Protein AF-A0A1E7EKT2-F1 (afdb_monomer)

Radius of gyration: 24.58 Å; Cα contacts (8 Å, |Δi|>4): 194; chains: 1; bounding box: 56×82×53 Å

Structure (mmCIF, N/CA/C/O backbone):
data_AF-A0A1E7EKT2-F1
#
_entry.id   AF-A0A1E7EKT2-F1
#
loop_
_atom_site.group_PDB
_atom_site.id
_atom_site.type_symbol
_atom_site.label_atom_id
_atom_site.label_alt_id
_atom_site.label_comp_id
_atom_site.label_asym_id
_atom_site.label_entity_id
_atom_site.label_seq_id
_atom_site.pdbx_PDB_ins_code
_atom_site.Cartn_x
_atom_site.Cartn_y
_atom_site.Cartn_z
_atom_site.occupancy
_atom_site.B_iso_or_equiv
_atom_site.auth_seq_id
_atom_site.auth_comp_id
_atom_site.auth_asym_id
_atom_site.auth_atom_id
_atom_site.pdbx_PDB_model_num
ATOM 1 N N . MET A 1 1 ? 29.274 63.576 26.065 1.00 41.62 1 MET A N 1
ATOM 2 C CA . MET A 1 1 ? 29.442 62.701 24.891 1.00 41.62 1 MET A CA 1
ATOM 3 C C . MET A 1 1 ? 28.737 61.417 25.252 1.00 41.62 1 MET A C 1
ATOM 5 O O . MET A 1 1 ? 29.167 60.754 26.184 1.00 41.62 1 MET A O 1
ATOM 9 N N . ASN A 1 2 ? 27.563 61.224 24.656 1.00 45.41 2 ASN A N 1
ATOM 10 C CA . ASN A 1 2 ? 26.690 60.084 24.884 1.00 45.41 2 ASN A CA 1
ATOM 11 C C . ASN A 1 2 ? 26.972 59.093 23.762 1.00 45.41 2 ASN A C 1
ATOM 13 O O . ASN A 1 2 ? 26.650 59.420 22.626 1.00 45.41 2 ASN A O 1
ATOM 17 N N . ASP A 1 3 ? 27.505 57.923 24.088 1.00 42.66 3 ASP A N 1
ATOM 18 C CA . ASP A 1 3 ? 27.418 56.760 23.211 1.00 42.66 3 ASP A CA 1
ATOM 19 C C . ASP A 1 3 ? 26.556 55.733 23.942 1.00 42.66 3 ASP A C 1
ATOM 21 O O . ASP A 1 3 ? 26.978 55.091 24.904 1.00 42.66 3 ASP A O 1
ATOM 25 N N . VAL A 1 4 ? 25.282 55.686 23.549 1.00 48.31 4 VAL A N 1
ATOM 26 C CA . VAL A 1 4 ? 24.345 54.643 23.959 1.00 48.31 4 VAL A CA 1
ATOM 27 C C . VAL A 1 4 ? 24.529 53.499 22.976 1.00 48.31 4 VAL A C 1
ATOM 29 O O . VAL A 1 4 ? 24.237 53.635 21.792 1.00 48.31 4 VAL A O 1
ATOM 32 N N . ASN A 1 5 ? 25.050 52.399 23.505 1.00 50.34 5 ASN A N 1
ATOM 33 C CA . ASN A 1 5 ? 25.193 51.108 22.851 1.00 50.34 5 ASN A CA 1
ATOM 34 C C . ASN A 1 5 ? 23.791 50.566 22.514 1.00 50.34 5 ASN A C 1
ATOM 36 O O . ASN A 1 5 ? 22.998 50.332 23.427 1.00 50.34 5 ASN A O 1
ATOM 40 N N . ILE A 1 6 ? 23.471 50.406 21.229 1.00 52.62 6 ILE A N 1
ATOM 41 C CA . ILE A 1 6 ? 22.247 49.746 20.753 1.00 52.62 6 ILE A CA 1
ATOM 42 C C . ILE A 1 6 ? 22.672 48.663 19.767 1.00 52.62 6 ILE A C 1
ATOM 44 O O . ILE A 1 6 ? 22.667 48.901 18.569 1.00 52.62 6 ILE A O 1
ATOM 48 N N . GLU A 1 7 ? 23.028 47.491 20.279 1.00 52.84 7 GLU A N 1
ATOM 49 C CA . GLU A 1 7 ? 23.042 46.227 19.536 1.00 52.84 7 GLU A CA 1
ATOM 50 C C . GLU A 1 7 ? 22.783 45.122 20.569 1.00 52.84 7 GLU A C 1
ATOM 52 O O . GLU A 1 7 ? 23.674 44.840 21.357 1.00 52.84 7 GLU A O 1
ATOM 57 N N . ASP A 1 8 ? 21.538 44.630 20.665 1.00 51.34 8 ASP A N 1
ATOM 58 C CA . ASP A 1 8 ? 21.168 43.301 21.211 1.00 51.34 8 ASP A CA 1
ATOM 59 C C . ASP A 1 8 ? 19.638 43.199 21.379 1.00 51.34 8 ASP A C 1
ATOM 61 O O . ASP A 1 8 ? 19.110 43.285 22.486 1.00 51.34 8 ASP A O 1
ATOM 65 N N . ASN A 1 9 ? 18.874 43.072 20.284 1.00 52.16 9 ASN A N 1
ATOM 66 C CA . ASN A 1 9 ? 17.428 42.800 20.409 1.00 52.16 9 ASN A CA 1
ATOM 67 C C . ASN A 1 9 ? 16.812 41.940 19.288 1.00 52.16 9 ASN A C 1
ATOM 69 O O . ASN A 1 9 ? 15.591 41.842 19.196 1.00 52.16 9 ASN A O 1
ATOM 73 N N . GLU A 1 10 ? 17.627 41.319 18.429 1.00 53.88 10 GLU A N 1
ATOM 74 C CA . GLU A 1 10 ? 17.131 40.442 17.349 1.00 53.88 10 GLU A CA 1
ATOM 75 C C . GLU A 1 10 ? 17.292 38.940 17.652 1.00 53.88 10 GLU A C 1
ATOM 77 O O . GLU A 1 10 ? 16.615 38.121 17.036 1.00 53.88 10 GLU A O 1
ATOM 82 N N . LEU A 1 11 ? 18.106 38.560 18.647 1.00 51.50 11 LEU A N 1
ATOM 83 C CA . LEU A 1 11 ? 18.295 37.157 19.055 1.00 51.50 11 LEU A CA 1
ATOM 84 C C . LEU A 1 11 ? 17.098 36.574 19.840 1.00 51.50 11 LEU A C 1
ATOM 86 O O . LEU A 1 11 ? 16.867 35.370 19.794 1.00 51.50 11 LEU A O 1
ATOM 90 N N . ASP A 1 12 ? 16.300 37.417 20.500 1.00 58.47 12 ASP A N 1
ATOM 91 C CA . ASP A 1 12 ? 15.268 36.991 21.465 1.00 58.47 12 ASP A CA 1
ATOM 92 C C . ASP A 1 12 ? 13.944 36.553 20.792 1.00 58.47 12 ASP A C 1
ATOM 94 O O . ASP A 1 12 ? 13.200 35.718 21.302 1.00 58.47 12 ASP A O 1
ATOM 98 N N . GLN A 1 13 ? 13.637 37.057 19.589 1.00 58.53 13 GLN A N 1
ATOM 99 C CA . GLN A 1 13 ? 12.372 36.732 18.904 1.00 58.53 13 GLN A CA 1
ATOM 100 C C . GLN A 1 13 ? 12.363 35.324 18.288 1.00 58.53 13 GLN A C 1
ATOM 102 O O . GLN A 1 13 ? 11.317 34.672 18.263 1.00 58.53 13 GLN A O 1
ATOM 107 N N . HIS A 1 14 ? 13.516 34.832 17.821 1.00 60.97 14 HIS A N 1
ATOM 108 C CA . HIS A 1 14 ? 13.635 33.487 17.251 1.00 60.97 14 HIS A CA 1
ATOM 109 C C . HIS A 1 14 ? 13.560 32.387 18.323 1.00 60.97 14 HIS A C 1
ATOM 111 O O . HIS A 1 14 ? 12.949 31.347 18.075 1.00 60.97 14 HIS A O 1
ATOM 117 N N . GLU A 1 15 ? 14.107 32.616 19.523 1.00 63.50 15 GLU A N 1
ATOM 118 C CA . GLU A 1 15 ? 14.025 31.652 20.631 1.00 63.50 15 GLU A CA 1
ATOM 119 C C . GLU A 1 15 ? 12.604 31.539 21.203 1.00 63.50 15 GLU A C 1
ATOM 121 O O . GLU A 1 15 ? 12.136 30.430 21.474 1.00 63.50 15 GLU A O 1
ATOM 126 N N . VAL A 1 16 ? 11.875 32.656 21.311 1.00 69.81 16 VAL A N 1
ATOM 127 C CA . VAL A 1 16 ? 10.475 32.657 21.769 1.00 69.81 16 VAL A CA 1
ATOM 128 C C . VAL A 1 16 ? 9.552 31.959 20.763 1.00 69.81 16 VAL A C 1
ATOM 130 O O . VAL A 1 16 ? 8.679 31.189 21.168 1.00 69.81 16 VAL A O 1
ATOM 133 N N . ALA A 1 17 ? 9.750 32.175 19.458 1.00 72.56 17 ALA A N 1
ATOM 134 C CA . ALA A 1 17 ? 8.980 31.488 18.418 1.00 72.56 17 ALA A CA 1
ATOM 135 C C . ALA A 1 17 ? 9.239 29.969 18.421 1.00 72.56 17 ALA A C 1
ATOM 137 O O . ALA A 1 17 ? 8.290 29.185 18.406 1.00 72.56 17 ALA A O 1
ATOM 138 N N . ALA A 1 18 ? 10.503 29.549 18.538 1.00 75.69 18 ALA A N 1
ATOM 139 C CA . ALA A 1 18 ? 10.868 28.134 18.609 1.00 75.69 18 ALA A CA 1
ATOM 140 C C . ALA A 1 18 ? 10.307 27.435 19.863 1.00 75.69 18 ALA A C 1
ATOM 142 O O . ALA A 1 18 ? 9.848 26.294 19.783 1.00 75.69 18 ALA A O 1
ATOM 143 N N . GLN A 1 19 ? 10.289 28.113 21.019 1.00 75.69 19 GLN A N 1
ATOM 144 C CA . GLN A 1 19 ? 9.672 27.580 22.240 1.00 75.69 19 GLN A CA 1
ATOM 145 C C . GLN A 1 19 ? 8.153 27.435 22.105 1.00 75.69 19 GLN A C 1
ATOM 147 O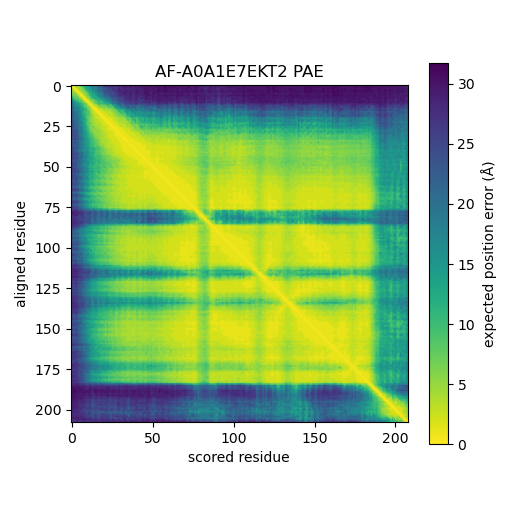 O . GLN A 1 19 ? 7.601 26.407 22.495 1.00 75.69 19 GLN A O 1
ATOM 152 N N . GLN A 1 20 ? 7.472 28.418 21.508 1.00 76.81 20 GLN A N 1
ATOM 153 C CA . GLN A 1 20 ? 6.028 28.336 21.273 1.00 76.81 20 GLN A CA 1
ATOM 154 C C . GLN A 1 20 ? 5.661 27.221 20.286 1.00 76.81 20 GLN A C 1
ATOM 156 O O . GLN A 1 20 ? 4.679 26.510 20.510 1.00 76.81 20 GLN A O 1
ATOM 161 N N . GLU A 1 21 ? 6.448 27.023 19.226 1.00 80.31 21 GLU A N 1
ATOM 162 C CA . GLU A 1 21 ? 6.259 25.904 18.297 1.00 80.31 21 GLU A CA 1
ATOM 163 C C . GLU A 1 21 ? 6.470 24.552 18.986 1.00 80.31 21 GLU A C 1
ATOM 165 O O . GLU A 1 21 ? 5.651 23.646 18.819 1.00 80.31 21 GLU A O 1
ATOM 170 N N . GLN A 1 22 ? 7.507 24.415 19.818 1.00 81.25 22 GLN A N 1
ATOM 171 C CA . GLN A 1 22 ? 7.738 23.191 20.589 1.00 81.25 22 GLN A CA 1
ATOM 172 C C . GLN A 1 22 ? 6.609 22.902 21.583 1.00 81.25 22 GLN A C 1
ATOM 174 O O . GLN A 1 22 ? 6.151 21.761 21.670 1.00 81.25 22 GLN A O 1
ATOM 179 N N . GLU A 1 23 ? 6.122 23.906 22.317 1.00 85.56 23 GLU A N 1
ATOM 180 C CA . GLU A 1 23 ? 4.987 23.736 23.230 1.00 85.56 23 GLU A CA 1
ATOM 181 C C . GLU A 1 23 ? 3.715 23.323 22.477 1.00 85.56 23 GLU A C 1
ATOM 183 O O . GLU A 1 23 ? 3.018 22.393 22.897 1.00 85.56 23 GLU A O 1
ATOM 188 N N . GLN A 1 24 ? 3.430 23.939 21.325 1.00 83.00 24 GLN A N 1
ATOM 189 C CA . GLN A 1 24 ? 2.295 23.550 20.485 1.00 83.00 24 GLN A CA 1
ATOM 190 C C . GLN A 1 24 ? 2.429 22.114 19.966 1.00 83.00 24 GLN A C 1
ATOM 192 O O . GLN A 1 24 ? 1.470 21.341 20.054 1.00 83.00 24 GLN A O 1
ATOM 197 N N . GLN A 1 25 ? 3.611 21.719 19.486 1.00 83.88 25 GLN A N 1
ATOM 198 C CA . GLN A 1 25 ? 3.876 20.348 19.044 1.00 83.88 25 GLN A CA 1
ATOM 199 C C . GLN A 1 25 ? 3.684 19.339 20.183 1.00 83.88 25 GLN A C 1
ATOM 201 O O . GLN A 1 25 ? 3.066 18.291 19.977 1.00 83.88 25 GLN A O 1
ATOM 206 N N . GLN A 1 26 ? 4.126 19.661 21.402 1.00 86.44 26 GLN A N 1
ATOM 207 C CA . GLN A 1 26 ? 3.922 18.806 22.575 1.00 86.44 26 GLN A CA 1
ATOM 208 C C . GLN A 1 26 ? 2.439 18.657 22.937 1.00 86.44 26 GLN A C 1
ATOM 210 O O . GLN A 1 26 ? 1.982 17.544 23.214 1.00 86.44 26 GLN A O 1
ATOM 215 N N . VAL A 1 27 ? 1.666 19.747 22.894 1.00 90.25 27 VAL A N 1
ATOM 216 C CA . VAL A 1 27 ? 0.215 19.710 23.142 1.00 90.25 27 VAL A CA 1
ATOM 217 C C . VAL A 1 27 ? -0.497 18.854 22.090 1.00 90.25 27 VAL A C 1
ATOM 219 O O . VAL A 1 27 ? -1.324 18.006 22.444 1.00 90.25 27 VAL A O 1
ATOM 222 N N . ILE A 1 28 ? -0.151 19.014 20.809 1.00 90.12 28 ILE A N 1
ATOM 223 C CA . ILE A 1 28 ? -0.713 18.217 19.708 1.00 90.12 28 ILE A CA 1
ATOM 224 C C . ILE A 1 28 ? -0.362 16.734 19.879 1.00 90.12 28 ILE A C 1
ATOM 226 O O . ILE A 1 28 ? -1.246 15.877 19.788 1.00 90.12 28 ILE A O 1
ATOM 230 N N . ALA A 1 29 ? 0.897 16.414 20.182 1.00 90.25 29 ALA A N 1
ATOM 231 C CA . ALA A 1 29 ? 1.349 15.042 20.393 1.00 90.25 29 ALA A CA 1
ATOM 232 C C . ALA A 1 29 ? 0.632 14.377 21.580 1.00 90.25 29 ALA A C 1
ATOM 234 O O . ALA A 1 29 ? 0.163 13.240 21.470 1.00 90.25 29 ALA A O 1
ATOM 235 N N . ALA A 1 30 ? 0.472 15.094 22.698 1.00 91.50 30 ALA A N 1
ATOM 236 C CA . ALA A 1 30 ? -0.255 14.606 23.866 1.00 91.50 30 ALA A CA 1
ATOM 237 C C . ALA A 1 30 ? -1.735 14.333 23.550 1.00 91.50 30 ALA A C 1
ATOM 239 O O . ALA A 1 30 ? -2.258 13.269 23.901 1.00 91.50 30 ALA A O 1
ATOM 240 N N . ALA A 1 31 ? -2.399 15.246 22.833 1.00 92.38 31 ALA A N 1
ATOM 241 C CA . ALA A 1 31 ? -3.784 15.071 22.402 1.00 92.38 31 ALA A CA 1
ATOM 242 C C . ALA A 1 31 ? -3.944 13.878 21.442 1.00 92.38 31 ALA A C 1
ATOM 244 O O . ALA A 1 31 ? -4.890 13.095 21.563 1.00 92.38 31 ALA A O 1
ATOM 245 N N . THR A 1 32 ? -3.007 13.684 20.513 1.00 92.50 32 THR A N 1
ATOM 246 C CA . THR A 1 32 ? -2.984 12.527 19.605 1.00 92.50 32 THR A CA 1
ATOM 247 C C . THR A 1 32 ? -2.800 11.217 20.364 1.00 92.50 32 THR A C 1
ATOM 249 O O . THR A 1 32 ? -3.606 10.301 20.197 1.00 92.50 32 THR A O 1
ATOM 252 N N . LYS A 1 33 ? -1.844 11.155 21.295 1.00 93.50 33 LYS A N 1
ATOM 253 C CA . LYS A 1 33 ? -1.647 9.984 22.160 1.00 93.50 33 LYS A CA 1
ATOM 254 C C . LYS A 1 33 ? -2.904 9.649 22.965 1.00 93.50 33 LYS A C 1
ATOM 256 O O . LYS A 1 33 ? -3.285 8.486 23.070 1.00 93.50 33 LYS A O 1
ATOM 261 N N . GLN A 1 34 ? -3.588 10.662 23.499 1.00 95.00 34 GLN A N 1
ATOM 262 C CA . GLN A 1 34 ? -4.842 10.466 24.224 1.00 95.00 34 GLN A CA 1
ATOM 263 C C . GLN A 1 34 ? -5.953 9.907 23.323 1.00 95.00 34 GLN A C 1
ATOM 265 O O . GLN A 1 34 ? -6.731 9.057 23.765 1.00 95.00 34 GLN A O 1
ATOM 270 N N . ARG A 1 35 ? -6.037 10.357 22.064 1.00 94.69 35 ARG A N 1
ATOM 271 C CA . ARG A 1 35 ? -6.989 9.811 21.085 1.00 94.69 35 ARG A CA 1
ATOM 272 C C . ARG A 1 35 ? -6.713 8.338 20.793 1.00 94.69 35 ARG A C 1
ATOM 274 O O . ARG A 1 35 ? -7.662 7.561 20.842 1.00 94.69 35 ARG A O 1
ATOM 281 N N . HIS A 1 36 ? -5.454 7.949 20.580 1.00 93.56 36 HIS A N 1
ATOM 282 C CA . HIS A 1 36 ? -5.081 6.548 20.336 1.00 93.56 36 HIS A CA 1
ATOM 283 C C . HIS A 1 36 ? -5.474 5.648 21.513 1.00 93.56 36 HIS A C 1
ATOM 285 O O . HIS A 1 36 ? -6.247 4.714 21.331 1.00 93.56 36 HIS A O 1
ATOM 291 N N . LEU A 1 37 ? -5.110 6.028 22.745 1.00 96.19 37 LEU A N 1
ATOM 292 C CA . LEU A 1 37 ? -5.499 5.281 23.952 1.00 96.19 37 LEU A CA 1
ATOM 293 C C . LEU A 1 37 ? -7.021 5.132 24.100 1.00 96.19 37 LEU A C 1
ATOM 295 O O . LEU A 1 37 ? -7.526 4.133 24.618 1.00 96.19 37 LEU A O 1
ATOM 299 N N . LYS A 1 38 ? -7.778 6.147 23.672 1.00 96.56 38 LYS A N 1
ATOM 300 C CA . LYS A 1 38 ? -9.239 6.096 23.694 1.00 96.56 38 LYS A CA 1
ATOM 301 C C . LYS A 1 38 ? -9.782 5.132 22.640 1.00 96.56 38 LYS A C 1
ATOM 303 O O . LYS A 1 38 ? -10.727 4.413 22.954 1.00 96.56 38 LYS A O 1
ATOM 308 N N . ILE A 1 39 ? -9.214 5.120 21.433 1.00 96.56 39 ILE A N 1
ATOM 309 C CA . ILE A 1 39 ? -9.571 4.165 20.376 1.00 96.56 39 ILE A CA 1
ATOM 310 C C . ILE A 1 39 ? -9.291 2.742 20.859 1.00 96.56 39 ILE A C 1
ATOM 312 O O . ILE A 1 39 ? -10.217 1.934 20.863 1.00 96.56 39 ILE A O 1
ATOM 316 N N . ASP A 1 40 ? -8.095 2.474 21.384 1.00 96.38 40 ASP A N 1
ATOM 317 C CA . ASP A 1 40 ? -7.714 1.154 21.902 1.00 96.38 40 ASP A CA 1
ATOM 318 C C . ASP A 1 40 ? -8.706 0.661 22.963 1.00 96.38 40 ASP A C 1
ATOM 320 O O . ASP A 1 40 ? -9.231 -0.447 22.880 1.00 96.38 40 ASP A O 1
ATOM 324 N N . SER A 1 41 ? -9.062 1.527 23.917 1.00 97.44 41 SER A N 1
ATOM 325 C CA . SER A 1 41 ? -10.040 1.220 24.972 1.00 97.44 41 SER A CA 1
ATOM 326 C C . SER A 1 41 ? -11.453 0.964 24.428 1.00 97.44 41 SER A C 1
ATOM 328 O O . SER A 1 41 ? -12.186 0.130 24.969 1.00 97.44 41 SER A O 1
ATOM 330 N N . VAL A 1 42 ? -11.864 1.670 23.366 1.00 97.31 42 VAL A N 1
ATOM 331 C CA . VAL A 1 42 ? -13.150 1.429 22.687 1.00 97.31 42 VAL A CA 1
ATOM 332 C C . VAL A 1 42 ? -13.139 0.071 21.988 1.00 97.31 42 VAL A C 1
ATOM 334 O O . VAL A 1 42 ? -14.114 -0.670 22.123 1.00 97.31 42 VAL A O 1
ATOM 337 N N . LEU A 1 43 ? -12.052 -0.268 21.290 1.00 97.06 43 LEU A N 1
ATOM 338 C CA . LEU A 1 43 ? -11.901 -1.533 20.571 1.00 97.06 43 LEU A CA 1
ATOM 339 C C . LEU A 1 43 ? -11.824 -2.726 21.534 1.00 97.06 43 LEU A C 1
ATOM 341 O O . LEU A 1 43 ? -12.582 -3.683 21.378 1.00 97.06 43 LEU A O 1
ATOM 345 N N . GLU A 1 44 ? -11.014 -2.637 22.592 1.00 97.56 44 GLU A N 1
ATOM 346 C CA . GLU A 1 44 ? -10.870 -3.676 23.624 1.00 97.56 44 GLU A CA 1
ATOM 347 C C . GLU A 1 44 ? -12.212 -3.996 24.305 1.00 97.56 44 GLU A C 1
ATOM 349 O O . GLU A 1 44 ? -12.530 -5.144 24.621 1.00 97.56 44 GLU A O 1
ATOM 354 N N . LYS A 1 45 ? -13.040 -2.970 24.530 1.00 97.44 45 LYS A N 1
ATOM 355 C CA . LYS A 1 45 ? -14.319 -3.101 25.242 1.00 97.44 45 LYS A CA 1
ATOM 356 C C . LYS A 1 45 ? -15.519 -3.191 24.312 1.00 97.44 45 LYS A C 1
ATOM 358 O O . LYS A 1 45 ? -16.643 -3.160 24.816 1.00 97.44 45 LYS A O 1
ATOM 363 N N . LYS A 1 46 ? -15.315 -3.326 22.998 1.00 97.44 46 LYS A N 1
ATOM 364 C CA . LYS A 1 46 ? -16.377 -3.300 21.982 1.00 97.44 46 LYS A CA 1
ATOM 365 C C . LYS A 1 46 ? -17.563 -4.196 22.354 1.00 97.44 46 LYS A C 1
ATOM 367 O O . LYS A 1 46 ? -18.697 -3.729 22.339 1.00 97.44 46 LYS A O 1
ATOM 372 N N . GLU A 1 47 ? -17.322 -5.430 22.800 1.00 97.50 47 GLU A N 1
ATOM 373 C CA . GLU A 1 47 ? -18.387 -6.388 23.154 1.00 97.50 47 GLU A CA 1
ATOM 374 C C . GLU A 1 47 ? -19.270 -5.974 24.341 1.00 97.50 47 GLU A C 1
ATOM 376 O O . GLU A 1 47 ? -20.386 -6.468 24.493 1.00 97.50 47 GLU A O 1
ATOM 381 N N . LYS A 1 48 ? -18.811 -5.031 25.170 1.00 98.12 48 LYS A N 1
ATOM 382 C CA . LYS A 1 48 ? -19.566 -4.510 26.319 1.00 98.12 48 LYS A CA 1
ATOM 383 C C . LYS A 1 48 ? -20.501 -3.359 25.942 1.00 98.12 48 LYS A C 1
ATOM 385 O O . LYS A 1 48 ? -21.319 -2.948 26.764 1.00 98.12 48 LYS A O 1
ATOM 390 N N . PHE A 1 49 ? -20.388 -2.817 24.729 1.00 97.38 49 PHE A N 1
ATOM 391 C CA . PHE A 1 49 ? -21.267 -1.751 24.264 1.00 97.38 49 PHE A CA 1
ATOM 392 C C . PHE A 1 49 ? -22.653 -2.288 23.860 1.00 97.38 49 PHE A C 1
ATOM 394 O O . PHE A 1 49 ? -22.781 -3.422 23.387 1.00 97.38 49 PHE A O 1
ATOM 401 N N . PRO A 1 50 ? -23.714 -1.461 23.959 1.00 98.44 50 PRO A N 1
ATOM 402 C CA . PRO A 1 50 ? -25.015 -1.791 23.388 1.00 98.44 50 PRO A CA 1
ATOM 403 C C . PRO A 1 50 ? -24.912 -2.147 21.898 1.00 98.44 50 PRO A C 1
ATOM 405 O O . PRO A 1 50 ? -24.085 -1.589 21.176 1.00 98.44 50 PRO A O 1
ATOM 408 N N . LEU A 1 51 ? -25.791 -3.031 21.412 1.00 98.06 51 LEU A N 1
ATOM 409 C CA . LEU A 1 51 ? -25.765 -3.528 20.025 1.00 98.06 51 LEU A CA 1
ATOM 410 C C . LEU A 1 51 ? -25.695 -2.400 18.980 1.00 98.06 51 LEU A C 1
ATOM 412 O O . LEU A 1 51 ? -24.910 -2.475 18.042 1.00 98.06 51 LEU A O 1
ATOM 416 N N . ARG A 1 52 ? -26.457 -1.316 19.181 1.00 97.94 52 ARG A N 1
ATOM 417 C CA . ARG A 1 52 ? -26.436 -0.142 18.293 1.00 97.94 52 ARG A CA 1
ATOM 418 C C . ARG A 1 52 ? -25.035 0.463 18.154 1.00 97.94 52 ARG A C 1
ATOM 420 O O . ARG A 1 52 ? -24.644 0.845 17.056 1.00 97.94 52 ARG A O 1
ATOM 427 N N . ASN A 1 53 ? -24.296 0.570 19.257 1.00 98.06 53 ASN A N 1
ATOM 428 C CA . ASN A 1 53 ? -22.946 1.122 19.266 1.00 98.06 53 ASN A CA 1
ATOM 429 C C . ASN A 1 53 ? -21.947 0.153 18.633 1.00 98.06 53 ASN A C 1
ATOM 431 O O . ASN A 1 53 ? -21.130 0.605 17.841 1.00 98.06 53 ASN A O 1
ATOM 435 N N . ARG A 1 54 ? -22.053 -1.155 18.912 1.00 97.88 54 ARG A N 1
ATOM 436 C CA . ARG A 1 54 ? -21.209 -2.183 18.275 1.00 97.88 54 ARG A CA 1
ATOM 437 C C . ARG A 1 54 ? -21.311 -2.131 16.754 1.00 97.88 54 ARG A C 1
ATOM 439 O O . ARG A 1 54 ? -20.295 -1.950 16.098 1.00 97.88 54 ARG A O 1
ATOM 446 N N . ASN A 1 55 ? -22.533 -2.121 16.220 1.00 97.94 55 ASN A N 1
ATOM 447 C CA . ASN A 1 55 ? -22.758 -2.027 14.776 1.00 97.94 55 ASN A CA 1
ATOM 448 C C . ASN A 1 55 ? -22.171 -0.740 14.179 1.00 97.94 55 ASN A C 1
ATOM 450 O O . ASN A 1 55 ? -21.635 -0.756 13.076 1.00 97.94 55 ASN A O 1
ATOM 454 N N . LYS A 1 56 ? -22.265 0.392 14.891 1.00 98.12 56 LYS A N 1
ATOM 455 C CA . LYS A 1 56 ? -21.685 1.648 14.400 1.00 98.12 56 LYS A CA 1
ATOM 456 C C . LYS A 1 56 ? -20.156 1.627 14.437 1.00 98.12 56 LYS A C 1
ATOM 458 O O . LYS A 1 56 ? -19.546 2.158 13.519 1.00 98.12 56 LYS A O 1
ATOM 463 N N . ILE A 1 57 ? -19.562 1.024 15.467 1.00 97.75 57 ILE A N 1
ATOM 464 C CA . ILE A 1 57 ? -18.113 0.810 15.557 1.00 97.75 57 ILE A CA 1
A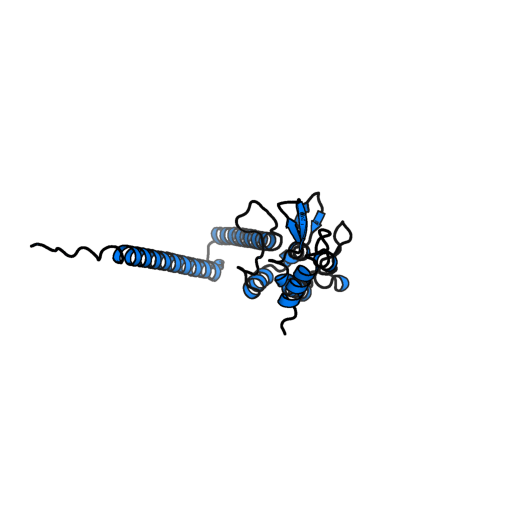TOM 465 C C . ILE A 1 57 ? -17.646 -0.069 14.391 1.00 97.75 57 ILE A C 1
ATOM 467 O O . ILE A 1 57 ? -16.689 0.300 13.729 1.00 97.75 57 ILE A O 1
ATOM 471 N N . ASP A 1 58 ? -18.355 -1.157 14.081 1.00 97.88 58 ASP A N 1
ATOM 472 C CA . ASP A 1 58 ? -18.018 -2.039 12.953 1.00 97.88 58 ASP A CA 1
ATOM 473 C C . ASP A 1 58 ? -18.026 -1.318 11.607 1.00 97.88 58 ASP A C 1
ATOM 475 O O . ASP A 1 58 ? -17.085 -1.452 10.830 1.00 97.88 58 ASP A O 1
ATOM 479 N N . VAL A 1 59 ? -19.055 -0.504 11.353 1.00 98.25 59 VAL A N 1
ATOM 480 C CA . VAL A 1 59 ? -19.121 0.319 10.137 1.00 98.25 59 VAL A CA 1
ATOM 481 C C . VAL A 1 59 ? -17.939 1.289 10.065 1.00 98.25 59 VAL A C 1
ATOM 483 O O . VAL A 1 59 ? -17.312 1.392 9.020 1.00 98.25 59 VAL A O 1
ATOM 486 N N . LEU A 1 60 ? -17.600 1.962 11.170 1.00 97.94 60 LEU A N 1
ATOM 487 C CA . LEU A 1 60 ? -16.486 2.916 11.196 1.00 97.94 60 LEU A CA 1
ATOM 488 C C . LEU A 1 60 ? -15.120 2.241 11.018 1.00 97.94 60 LEU A C 1
ATOM 490 O O . LEU A 1 60 ? -14.270 2.791 10.329 1.00 97.94 60 LEU A O 1
ATOM 494 N N . ILE A 1 61 ? -14.905 1.068 11.622 1.00 97.31 61 ILE A N 1
ATOM 495 C CA . ILE A 1 61 ? -13.673 0.288 11.432 1.00 97.31 61 ILE A CA 1
ATOM 496 C C . ILE A 1 61 ? -13.555 -0.126 9.969 1.00 97.31 61 ILE A C 1
ATOM 498 O O . ILE A 1 61 ? -12.499 0.052 9.376 1.00 97.31 61 ILE A O 1
ATOM 502 N N . LYS A 1 62 ? -14.641 -0.640 9.384 1.00 97.81 62 LYS A N 1
ATOM 503 C CA . LYS A 1 62 ? -14.662 -1.039 7.979 1.00 97.81 62 LYS A CA 1
ATOM 504 C C . LYS A 1 62 ? -14.323 0.140 7.060 1.00 97.81 62 LYS A C 1
ATOM 506 O O . LYS A 1 62 ? -13.400 0.026 6.269 1.00 97.81 62 LYS A O 1
ATOM 511 N N . GLU A 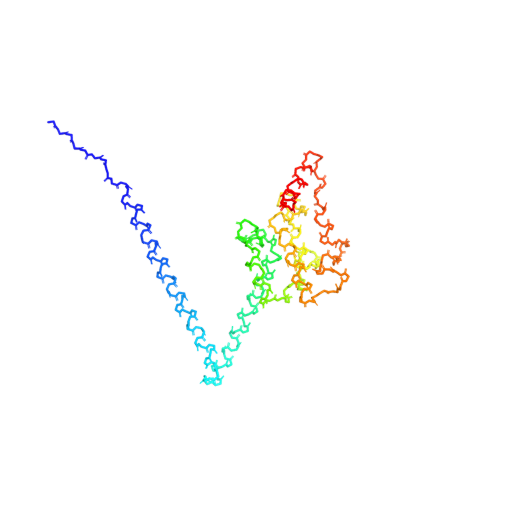1 63 ? -15.011 1.271 7.219 1.00 98.25 63 GLU A N 1
ATOM 512 C CA . GLU A 1 63 ? -14.754 2.486 6.431 1.00 98.25 63 GLU A CA 1
ATOM 513 C C . GLU A 1 63 ? -13.312 2.994 6.595 1.00 98.25 63 GLU A C 1
ATOM 515 O O . GLU A 1 63 ? -12.727 3.495 5.639 1.00 98.25 63 GLU A O 1
ATOM 520 N N . PHE A 1 64 ? -12.738 2.891 7.799 1.00 96.94 64 PHE A N 1
ATOM 521 C CA . PHE A 1 64 ? -11.347 3.270 8.052 1.00 96.94 64 PHE A CA 1
ATOM 522 C C . PHE A 1 64 ? -10.363 2.344 7.331 1.00 96.94 64 PHE A C 1
ATOM 524 O O . PHE A 1 64 ? -9.458 2.837 6.667 1.00 96.94 64 PHE A O 1
ATOM 531 N N . LEU A 1 65 ? -10.547 1.025 7.446 1.00 97.94 65 LEU A N 1
ATOM 532 C CA . LEU A 1 65 ? -9.671 0.037 6.815 1.00 97.94 65 LEU A CA 1
ATOM 533 C C . LEU A 1 65 ? -9.745 0.107 5.288 1.00 97.94 65 LEU A C 1
ATOM 535 O O . LEU A 1 65 ? -8.708 0.053 4.645 1.00 97.94 65 LEU A O 1
ATOM 539 N N . GLU A 1 66 ? -10.943 0.271 4.718 1.00 97.31 66 GLU A N 1
ATOM 540 C CA . GLU A 1 66 ? -11.115 0.441 3.269 1.00 97.31 66 GLU A CA 1
ATOM 541 C C . GLU A 1 66 ? -10.360 1.680 2.777 1.00 97.31 66 GLU A C 1
ATOM 543 O O . GLU A 1 66 ? -9.527 1.572 1.884 1.00 97.31 66 GLU A O 1
ATOM 548 N N . LYS A 1 67 ? -10.557 2.834 3.428 1.00 97.12 67 LYS A N 1
ATOM 549 C CA . LYS A 1 67 ? -9.869 4.075 3.046 1.00 97.12 67 LYS A CA 1
ATOM 550 C C . LYS A 1 67 ? -8.358 4.006 3.213 1.00 97.12 67 LYS A C 1
ATOM 552 O O . LYS A 1 67 ? -7.649 4.527 2.367 1.00 97.12 67 LYS A O 1
ATOM 557 N N . LEU A 1 68 ? -7.871 3.408 4.300 1.00 97.19 68 LEU A N 1
ATOM 558 C CA . LEU A 1 68 ? -6.434 3.265 4.522 1.00 97.19 68 LEU A CA 1
ATOM 559 C C . LEU A 1 68 ? -5.814 2.302 3.503 1.00 97.19 68 LEU A C 1
ATOM 561 O O . LEU A 1 68 ? -4.733 2.567 2.996 1.00 97.19 68 LEU A O 1
ATOM 565 N N . GLY A 1 69 ? -6.506 1.209 3.176 1.00 97.25 69 GLY A N 1
ATOM 566 C CA . GLY A 1 69 ? -6.076 0.307 2.117 1.00 97.25 69 GLY A CA 1
ATOM 567 C C . GLY A 1 69 ? -6.009 1.020 0.767 1.00 97.25 69 GLY A C 1
ATOM 568 O O . GLY A 1 69 ? -5.023 0.866 0.052 1.00 97.25 69 GLY A O 1
ATOM 569 N N . ASP A 1 70 ? -7.039 1.789 0.405 1.00 94.69 70 ASP A N 1
ATOM 570 C CA . ASP A 1 70 ? -7.072 2.593 -0.827 1.00 94.69 70 ASP A CA 1
ATOM 571 C C . ASP A 1 70 ? -5.927 3.615 -0.874 1.00 94.69 70 ASP A C 1
ATOM 573 O O . ASP A 1 70 ? -5.202 3.647 -1.859 1.00 94.69 70 ASP A O 1
ATOM 577 N N . ASP A 1 71 ? -5.676 4.336 0.220 1.00 93.94 71 ASP A N 1
ATOM 578 C CA . ASP A 1 71 ? -4.559 5.284 0.345 1.00 93.94 71 ASP A CA 1
ATOM 579 C C . ASP A 1 71 ? -3.190 4.603 0.157 1.00 93.94 71 ASP A C 1
ATOM 581 O O . ASP A 1 71 ? -2.335 5.096 -0.571 1.00 93.94 71 ASP A O 1
ATOM 585 N N . ILE A 1 72 ? -2.997 3.406 0.726 1.00 95.81 72 ILE A N 1
ATOM 586 C CA . ILE A 1 72 ? -1.777 2.605 0.521 1.00 95.81 72 ILE A CA 1
ATOM 587 C C . ILE A 1 72 ? -1.645 2.150 -0.938 1.00 95.81 72 ILE A C 1
ATOM 589 O O . ILE A 1 72 ? -0.541 2.094 -1.478 1.00 95.81 72 ILE A O 1
ATOM 593 N N . HIS A 1 73 ? -2.749 1.793 -1.594 1.00 95.38 73 HIS A N 1
ATOM 594 C CA . HIS A 1 73 ? -2.721 1.418 -3.009 1.00 95.38 73 HIS A CA 1
ATOM 595 C C . HIS A 1 73 ? -2.407 2.609 -3.907 1.00 95.38 73 HIS A C 1
ATOM 597 O O . HIS A 1 73 ? -1.587 2.467 -4.812 1.00 95.38 73 HIS A O 1
ATOM 603 N N . ASP A 1 74 ? -2.969 3.776 -3.608 1.00 91.75 74 ASP A N 1
ATOM 604 C CA . ASP A 1 74 ? -2.645 5.021 -4.293 1.00 91.75 74 ASP A CA 1
ATOM 605 C C . ASP A 1 74 ? -1.197 5.451 -4.046 1.00 91.75 74 ASP A C 1
ATOM 607 O O . ASP A 1 74 ? -0.531 5.857 -4.990 1.00 91.75 74 ASP A O 1
ATOM 611 N N . MET A 1 75 ? -0.653 5.258 -2.841 1.00 93.31 75 MET A N 1
ATOM 612 C CA . MET A 1 75 ? 0.775 5.450 -2.555 1.00 93.31 75 MET A CA 1
ATOM 613 C C . MET A 1 75 ? 1.662 4.560 -3.445 1.00 93.31 75 MET A C 1
ATOM 615 O O . MET A 1 75 ? 2.703 5.006 -3.924 1.00 93.31 75 MET A O 1
ATOM 619 N N . LEU A 1 76 ? 1.268 3.306 -3.688 1.00 94.38 76 LEU A N 1
ATOM 620 C CA . LEU A 1 76 ? 2.030 2.377 -4.532 1.00 94.38 76 LEU A CA 1
ATOM 621 C C . LEU A 1 76 ? 1.851 2.632 -6.037 1.00 94.38 76 LEU A C 1
ATOM 623 O O . LEU A 1 76 ? 2.742 2.300 -6.813 1.00 94.38 76 LEU A O 1
ATOM 627 N N . CYS A 1 77 ? 0.710 3.190 -6.444 1.00 91.12 77 CYS A N 1
ATOM 628 C CA . CYS A 1 77 ? 0.346 3.450 -7.842 1.00 91.12 77 CYS A CA 1
ATOM 629 C C . CYS A 1 77 ? 0.262 4.954 -8.147 1.00 91.12 77 CYS A C 1
ATOM 631 O O . CYS A 1 77 ? -0.561 5.380 -8.962 1.00 91.12 77 CYS A O 1
ATOM 633 N N . GLY A 1 78 ? 0.974 5.771 -7.377 1.00 82.38 78 GLY A N 1
ATOM 634 C CA . GLY A 1 78 ? 0.846 7.219 -7.406 1.00 82.38 78 GLY A CA 1
ATOM 635 C C . GLY A 1 78 ? 1.781 7.817 -8.439 1.00 82.38 78 GLY A C 1
ATOM 636 O O . GLY A 1 78 ? 2.947 8.048 -8.142 1.00 82.38 78 GLY A O 1
ATOM 637 N N . ASP A 1 79 ? 1.261 8.105 -9.627 1.00 66.69 79 ASP A N 1
ATOM 638 C CA . ASP A 1 79 ? 1.936 8.858 -10.689 1.00 66.69 79 ASP A CA 1
ATOM 639 C C . ASP A 1 79 ? 1.285 10.235 -10.932 1.00 66.69 79 ASP A C 1
ATOM 641 O O . ASP A 1 79 ? 1.692 10.979 -11.827 1.00 66.69 79 ASP A O 1
ATOM 645 N N . ASN A 1 80 ? 0.280 10.596 -10.122 1.00 63.75 80 ASN A N 1
ATOM 646 C CA . ASN A 1 80 ? -0.538 11.779 -10.347 1.00 63.75 80 ASN A CA 1
ATOM 647 C C . ASN A 1 80 ? 0.271 13.075 -10.163 1.00 63.75 80 ASN A C 1
ATOM 649 O O . ASN A 1 80 ? 0.730 13.413 -9.070 1.00 63.75 80 ASN A O 1
ATOM 653 N N . ILE A 1 81 ? 0.406 13.821 -11.258 1.00 60.06 81 ILE A N 1
ATOM 654 C CA . ILE A 1 81 ? 1.225 15.034 -11.378 1.00 60.06 81 ILE A CA 1
ATOM 655 C C . ILE A 1 81 ? 0.701 16.173 -10.485 1.00 60.06 81 ILE A C 1
ATOM 657 O O . ILE A 1 81 ? 1.494 16.990 -10.004 1.00 60.06 81 ILE A O 1
ATOM 661 N N . ASP A 1 82 ? -0.611 16.192 -10.226 1.00 58.62 82 ASP A N 1
ATOM 662 C CA . ASP A 1 82 ? -1.321 17.271 -9.525 1.00 58.62 82 ASP A CA 1
ATOM 663 C C . ASP A 1 82 ? -1.338 17.126 -7.990 1.00 58.62 82 ASP A C 1
ATOM 665 O O . ASP A 1 82 ? -1.853 18.000 -7.285 1.00 58.62 82 ASP A O 1
ATOM 669 N N . GLU A 1 83 ? -0.784 16.040 -7.446 1.00 60.28 83 GLU A N 1
ATOM 670 C CA . GLU A 1 83 ? -0.790 15.777 -6.007 1.00 60.28 83 GLU A CA 1
ATOM 671 C C . GLU A 1 83 ? 0.541 16.141 -5.340 1.00 60.28 83 GLU A C 1
ATOM 673 O O . GLU A 1 83 ? 1.630 15.937 -5.875 1.00 60.28 83 GLU A O 1
ATOM 678 N N . ILE A 1 84 ? 0.453 16.668 -4.110 1.00 57.94 84 ILE A N 1
ATOM 679 C CA . ILE A 1 84 ? 1.621 16.993 -3.265 1.00 57.94 84 ILE A CA 1
ATOM 680 C C . ILE A 1 84 ? 2.432 15.719 -2.940 1.00 57.94 84 ILE A C 1
ATOM 682 O O . ILE A 1 84 ? 3.599 15.800 -2.561 1.00 57.94 84 ILE A O 1
ATOM 686 N N . TYR A 1 85 ? 1.825 14.540 -3.105 1.00 60.94 85 TYR A N 1
ATOM 687 C CA . TYR A 1 85 ? 2.408 13.239 -2.818 1.00 60.94 85 TYR A CA 1
ATOM 688 C C . TYR A 1 85 ? 2.389 12.359 -4.083 1.00 60.94 85 TYR A C 1
ATOM 690 O O . TYR A 1 85 ? 1.341 11.867 -4.484 1.00 60.94 85 TYR A O 1
ATOM 698 N N . ARG A 1 86 ? 3.552 12.170 -4.720 1.00 76.31 86 ARG A N 1
ATOM 699 C CA . ARG A 1 86 ? 3.716 11.422 -5.986 1.00 76.31 86 ARG A CA 1
ATOM 700 C C . ARG A 1 86 ? 4.127 9.971 -5.759 1.00 76.31 86 ARG A C 1
ATOM 702 O O . ARG A 1 86 ? 5.229 9.569 -6.125 1.00 76.31 86 ARG A O 1
ATOM 709 N N . GLY A 1 87 ? 3.265 9.230 -5.072 1.00 89.88 87 GLY A N 1
ATOM 710 C CA . GLY A 1 87 ? 3.549 7.848 -4.698 1.00 89.88 87 GLY A CA 1
ATOM 711 C C . GLY A 1 87 ? 4.810 7.714 -3.837 1.00 89.88 87 GLY A C 1
ATOM 712 O O . GLY A 1 87 ? 5.192 8.660 -3.144 1.00 89.88 87 GLY A O 1
ATOM 713 N N . LEU A 1 88 ? 5.439 6.536 -3.866 1.00 93.56 88 LEU A N 1
ATOM 714 C CA . LEU A 1 88 ? 6.643 6.236 -3.086 1.00 93.56 88 LEU A CA 1
ATOM 715 C C . LEU A 1 88 ? 7.883 7.013 -3.546 1.00 93.56 88 LEU A C 1
ATOM 717 O O . LEU A 1 88 ? 8.206 7.065 -4.732 1.00 93.56 88 LEU A O 1
ATOM 721 N N . ASP A 1 89 ? 8.634 7.528 -2.574 1.00 92.75 89 ASP A N 1
ATOM 722 C CA . ASP A 1 89 ? 9.858 8.294 -2.786 1.00 92.75 89 ASP A CA 1
ATOM 723 C C . ASP A 1 89 ? 10.967 7.838 -1.833 1.00 92.75 89 ASP A C 1
ATOM 725 O O . ASP A 1 89 ? 10.862 8.013 -0.623 1.00 92.75 89 ASP A O 1
ATOM 729 N N . SER A 1 90 ? 12.065 7.300 -2.372 1.00 93.50 90 SER A N 1
ATOM 730 C CA . SER A 1 90 ? 13.209 6.825 -1.584 1.00 93.50 90 SER A CA 1
ATOM 731 C C . SER A 1 90 ? 13.917 7.898 -0.750 1.00 93.50 90 SER A C 1
ATOM 733 O O . SER A 1 90 ? 14.710 7.551 0.120 1.00 93.50 90 SER A O 1
ATOM 735 N N . ASP A 1 91 ? 13.689 9.187 -1.018 1.00 93.38 91 ASP A N 1
ATOM 736 C CA . ASP A 1 91 ? 14.237 10.271 -0.194 1.00 93.38 91 ASP A CA 1
ATOM 737 C C . ASP A 1 91 ? 13.389 10.518 1.067 1.00 93.38 91 ASP A C 1
ATOM 739 O O . ASP A 1 91 ? 13.868 11.128 2.027 1.00 93.38 91 ASP A O 1
ATOM 743 N N . ARG A 1 92 ? 12.123 10.080 1.056 1.00 93.31 92 ARG A N 1
ATOM 744 C CA . ARG A 1 92 ? 11.126 10.343 2.103 1.00 93.31 92 ARG A CA 1
ATOM 745 C C . ARG A 1 92 ? 10.712 9.083 2.854 1.00 93.31 92 ARG A C 1
ATOM 747 O O . ARG A 1 92 ? 10.605 9.132 4.075 1.00 93.31 92 ARG A O 1
ATOM 754 N N . ASP A 1 93 ? 10.441 8.007 2.127 1.00 95.31 93 ASP A N 1
ATOM 755 C CA . ASP A 1 93 ? 9.841 6.783 2.641 1.00 95.31 93 ASP A CA 1
ATOM 756 C C . ASP A 1 93 ? 10.916 5.706 2.837 1.00 95.31 93 ASP A C 1
ATOM 758 O O . ASP A 1 93 ? 11.833 5.551 2.025 1.00 95.31 93 ASP A O 1
ATOM 762 N N . THR A 1 94 ? 10.799 4.935 3.915 1.00 96.94 94 THR A N 1
ATOM 763 C CA . THR A 1 94 ? 11.721 3.834 4.230 1.00 96.94 94 THR A CA 1
ATOM 764 C C . THR A 1 94 ? 11.159 2.477 3.809 1.00 96.94 94 THR A C 1
ATOM 766 O O . THR A 1 94 ? 9.943 2.282 3.730 1.00 96.94 94 THR A O 1
ATOM 769 N N . GLU A 1 95 ? 12.034 1.497 3.564 1.00 97.38 95 GLU A N 1
ATOM 770 C CA . GLU A 1 95 ? 11.601 0.128 3.254 1.00 97.38 95 GLU A CA 1
ATOM 771 C C . GLU A 1 95 ? 10.751 -0.464 4.388 1.00 97.38 95 GLU A C 1
ATOM 773 O O . GLU A 1 95 ? 9.765 -1.154 4.124 1.00 97.38 95 GLU A O 1
ATOM 778 N N . GLU A 1 96 ? 11.076 -0.155 5.646 1.00 98.06 96 GLU A N 1
ATOM 779 C CA . GLU A 1 96 ? 10.334 -0.626 6.813 1.00 98.06 96 GLU A CA 1
ATOM 780 C C . GLU A 1 96 ? 8.913 -0.052 6.886 1.00 98.06 96 GLU A C 1
ATOM 782 O O . GLU A 1 96 ? 7.978 -0.774 7.251 1.00 98.06 96 GLU A O 1
ATOM 787 N N . GLU A 1 97 ? 8.721 1.225 6.543 1.00 97.56 97 GLU A N 1
ATOM 788 C CA . GLU A 1 97 ? 7.392 1.848 6.474 1.00 97.56 97 GLU A CA 1
ATOM 789 C C . GLU A 1 97 ? 6.540 1.199 5.381 1.00 97.56 97 GLU A C 1
ATOM 791 O O . GLU A 1 97 ? 5.400 0.800 5.643 1.00 97.56 97 GLU A O 1
ATOM 796 N N . VAL A 1 98 ? 7.117 1.014 4.190 1.00 97.69 98 VAL A N 1
ATOM 797 C CA . VAL A 1 98 ? 6.446 0.379 3.047 1.00 97.69 98 VAL A CA 1
ATOM 798 C C . VAL A 1 98 ? 6.086 -1.075 3.358 1.00 97.69 98 VAL A C 1
ATOM 800 O O . VAL A 1 98 ? 4.944 -1.492 3.150 1.00 97.69 98 VAL A O 1
ATOM 803 N N . GLU A 1 99 ? 7.016 -1.852 3.920 1.00 98.38 99 GLU A N 1
ATOM 804 C CA . GLU A 1 99 ? 6.748 -3.229 4.344 1.00 98.38 99 GLU A CA 1
ATOM 805 C C . GLU A 1 99 ? 5.657 -3.288 5.408 1.00 98.38 99 GLU A C 1
ATOM 807 O O . GLU A 1 99 ? 4.763 -4.133 5.324 1.00 98.38 99 GLU A O 1
ATOM 812 N N . THR A 1 100 ? 5.696 -2.387 6.392 1.00 98.38 100 THR A N 1
ATOM 813 C CA . THR A 1 100 ? 4.671 -2.327 7.436 1.00 98.38 100 THR A CA 1
ATOM 814 C C . THR A 1 100 ? 3.295 -2.099 6.818 1.00 98.38 100 THR A C 1
ATOM 816 O O . THR A 1 100 ? 2.376 -2.867 7.104 1.00 98.38 100 THR A O 1
ATOM 819 N N . ALA A 1 101 ? 3.153 -1.110 5.932 1.00 98.00 101 ALA A N 1
ATOM 820 C CA . ALA A 1 101 ? 1.892 -0.809 5.258 1.00 98.00 101 ALA A CA 1
ATOM 821 C C . ALA A 1 101 ? 1.354 -2.018 4.470 1.00 98.00 101 ALA A C 1
ATOM 823 O O . ALA A 1 101 ? 0.202 -2.422 4.653 1.00 98.00 101 ALA A O 1
ATOM 824 N N . ILE A 1 102 ? 2.206 -2.658 3.664 1.00 98.44 102 ILE A N 1
ATOM 825 C CA . ILE A 1 102 ? 1.834 -3.822 2.848 1.00 98.44 102 ILE A CA 1
ATOM 826 C C . ILE A 1 102 ? 1.442 -5.019 3.716 1.00 98.44 102 ILE A C 1
ATOM 828 O O . ILE A 1 102 ? 0.498 -5.731 3.390 1.00 98.44 102 ILE A O 1
ATOM 832 N N . ARG A 1 103 ? 2.123 -5.261 4.840 1.00 98.31 103 ARG A N 1
ATOM 833 C CA . ARG A 1 103 ? 1.777 -6.380 5.732 1.00 98.31 103 ARG A CA 1
ATOM 834 C C . ARG A 1 103 ? 0.396 -6.226 6.370 1.00 98.31 103 ARG A C 1
ATOM 836 O O . ARG A 1 103 ? -0.222 -7.240 6.690 1.00 98.31 103 ARG A O 1
ATOM 843 N N . PHE A 1 104 ? -0.085 -4.995 6.554 1.00 97.75 104 PHE A N 1
ATOM 844 C CA . PHE A 1 104 ? -1.453 -4.744 7.016 1.00 97.75 104 PHE A CA 1
ATOM 845 C C . PHE A 1 104 ? -2.502 -4.942 5.916 1.00 97.75 104 PHE A C 1
ATOM 847 O O . PHE A 1 104 ? -3.613 -5.363 6.235 1.00 97.75 104 PHE A O 1
ATOM 854 N N . PHE A 1 105 ? -2.148 -4.674 4.657 1.00 98.19 105 PHE A N 1
ATOM 855 C CA . PHE A 1 105 ? -3.055 -4.743 3.509 1.00 98.19 105 PHE A CA 1
ATOM 856 C C . PHE A 1 105 ? -2.383 -5.447 2.318 1.00 98.19 105 PHE A C 1
ATOM 858 O O . PHE A 1 105 ? -2.079 -4.811 1.312 1.00 98.19 105 PHE A O 1
ATOM 865 N N . PRO A 1 106 ? -2.093 -6.756 2.393 1.00 97.94 106 PRO A N 1
ATOM 866 C CA . PRO A 1 106 ? -1.348 -7.444 1.339 1.00 97.94 106 PRO A CA 1
ATOM 867 C C . PRO A 1 106 ? -2.106 -7.472 0.007 1.00 97.94 106 PRO A C 1
ATOM 869 O O . PRO A 1 106 ? -1.496 -7.407 -1.058 1.00 97.94 106 PRO A O 1
ATOM 872 N N . GLU A 1 107 ? -3.439 -7.515 0.047 1.00 97.81 107 GLU A N 1
ATOM 873 C CA . GLU A 1 107 ? -4.300 -7.558 -1.133 1.00 97.81 107 GLU A CA 1
ATOM 874 C C . GLU A 1 107 ? -4.115 -6.360 -2.065 1.00 97.81 107 GLU A C 1
ATOM 876 O O . GLU A 1 107 ? -4.421 -6.469 -3.250 1.00 97.81 107 GLU A O 1
ATOM 881 N N . VAL A 1 108 ? -3.575 -5.237 -1.574 1.00 97.38 108 VAL A N 1
ATOM 882 C CA . VAL A 1 108 ? -3.321 -4.061 -2.414 1.00 97.38 108 VAL A CA 1
ATOM 883 C C . VAL A 1 108 ? -2.360 -4.366 -3.553 1.00 97.38 108 VAL A C 1
ATOM 885 O O . VAL A 1 108 ? -2.518 -3.797 -4.627 1.00 97.38 108 VAL A O 1
ATOM 888 N N . LEU A 1 109 ? -1.431 -5.308 -3.365 1.00 97.62 109 LEU A N 1
ATOM 889 C CA . LEU A 1 109 ? -0.420 -5.656 -4.361 1.00 97.62 109 LEU A CA 1
ATOM 890 C C . LEU A 1 109 ? -0.998 -6.329 -5.612 1.00 97.62 109 LEU A C 1
ATOM 892 O O . LEU A 1 109 ? -0.354 -6.316 -6.656 1.00 97.62 109 LEU A O 1
ATOM 896 N N . SER A 1 110 ? -2.198 -6.910 -5.533 1.00 96.19 110 SER A N 1
ATOM 897 C CA . SER A 1 110 ? -2.872 -7.541 -6.676 1.00 96.19 110 SER A CA 1
ATOM 898 C C . SER A 1 110 ? -4.027 -6.703 -7.238 1.00 96.19 110 SER A C 1
ATOM 900 O O . SER A 1 110 ? -4.662 -7.102 -8.219 1.00 96.19 110 SER A O 1
ATOM 902 N N . ARG A 1 111 ? -4.295 -5.521 -6.665 1.00 95.25 111 ARG A N 1
ATOM 903 C CA . ARG A 1 111 ? -5.297 -4.586 -7.188 1.00 95.25 111 ARG A CA 1
ATOM 904 C C . ARG A 1 111 ? -4.729 -3.843 -8.388 1.00 95.25 111 ARG A C 1
ATOM 906 O O . ARG A 1 111 ? -3.796 -3.059 -8.251 1.00 95.25 111 ARG A O 1
ATOM 913 N N . ARG A 1 112 ? -5.305 -4.074 -9.568 1.00 91.50 112 ARG A N 1
ATOM 914 C CA . ARG A 1 112 ? -4.912 -3.338 -10.772 1.00 91.50 112 ARG A CA 1
ATOM 915 C C . ARG A 1 112 ? -5.529 -1.940 -10.783 1.00 91.50 112 ARG A C 1
ATOM 917 O O . ARG A 1 112 ? -6.707 -1.802 -10.450 1.00 91.50 112 ARG A O 1
ATOM 924 N N . LYS A 1 113 ? -4.754 -0.935 -11.188 1.00 87.12 113 LYS A N 1
ATOM 925 C CA . LYS A 1 113 ? -5.214 0.444 -11.407 1.00 87.12 113 LYS A CA 1
ATOM 926 C C . LYS A 1 113 ? -5.341 0.706 -12.907 1.00 87.12 113 LYS A C 1
ATOM 928 O O . LYS A 1 113 ? -4.541 0.192 -13.683 1.00 87.12 113 LYS A O 1
ATOM 933 N N . ASP A 1 114 ? -6.365 1.460 -13.299 1.00 82.75 114 ASP A N 1
ATOM 934 C CA . ASP A 1 114 ? -6.472 2.019 -14.651 1.00 82.75 114 ASP A CA 1
ATOM 935 C C . ASP A 1 114 ? -5.618 3.283 -14.693 1.00 82.75 114 ASP A C 1
ATOM 937 O O . ASP A 1 114 ? -5.905 4.245 -13.979 1.00 82.75 114 ASP A O 1
ATOM 941 N N . VAL A 1 115 ? -4.532 3.222 -15.454 1.00 70.81 115 VAL A N 1
ATOM 942 C CA . VAL A 1 115 ? -3.493 4.257 -15.462 1.00 70.81 115 VAL A CA 1
ATOM 943 C C . VAL A 1 115 ? -3.744 5.208 -16.624 1.00 70.81 115 VAL A C 1
ATOM 945 O O . VAL A 1 115 ? -3.959 6.405 -16.447 1.00 70.81 115 VAL A O 1
ATOM 948 N N . TYR A 1 116 ? -3.793 4.661 -17.842 1.00 69.06 116 TYR A N 1
ATOM 949 C CA . TYR A 1 116 ? -4.065 5.432 -19.046 1.00 69.06 116 TYR A CA 1
ATOM 950 C C . TYR A 1 116 ? -4.709 4.570 -20.126 1.00 69.06 116 TYR A C 1
ATOM 952 O O . TYR A 1 116 ? -4.267 3.457 -20.408 1.00 69.06 116 TYR A O 1
ATOM 960 N N . ALA A 1 117 ? -5.733 5.114 -20.786 1.00 70.25 117 ALA A N 1
ATOM 961 C CA . ALA A 1 117 ? -6.409 4.479 -21.918 1.00 70.25 117 ALA A CA 1
ATOM 962 C C . ALA A 1 117 ? -6.945 3.053 -21.643 1.00 70.25 117 ALA A C 1
ATOM 964 O O . ALA A 1 117 ? -7.079 2.263 -22.579 1.00 70.25 117 ALA A O 1
ATOM 965 N N . GLY A 1 118 ? -7.291 2.734 -20.389 1.00 76.69 118 GLY A N 1
ATOM 966 C CA . GLY A 1 118 ? -7.821 1.428 -19.997 1.00 76.69 118 GLY A CA 1
ATOM 967 C C . GLY A 1 118 ? -6.756 0.354 -19.774 1.00 76.69 118 GLY A C 1
ATOM 968 O O . GLY A 1 118 ? -7.122 -0.814 -19.639 1.00 76.69 118 GLY A O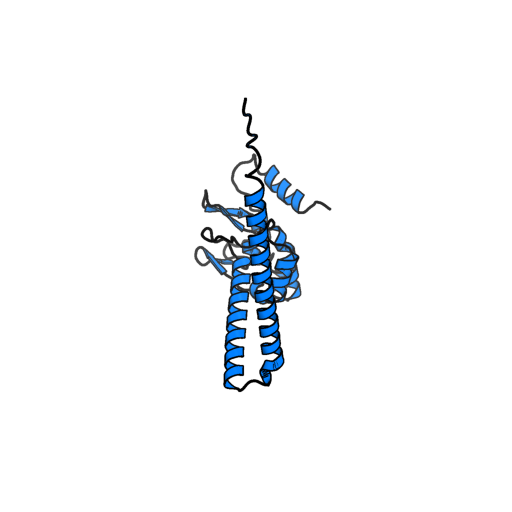 1
ATOM 969 N N . ILE A 1 119 ? -5.469 0.719 -19.767 1.00 80.19 119 ILE A N 1
ATOM 970 C CA . ILE A 1 119 ? -4.374 -0.205 -19.463 1.00 80.19 119 ILE A CA 1
ATOM 971 C C . ILE A 1 119 ? -4.333 -0.426 -17.953 1.00 80.19 119 ILE A C 1
ATOM 973 O O . ILE A 1 119 ? -4.246 0.523 -17.169 1.00 80.19 119 ILE A O 1
ATOM 977 N N . LEU A 1 120 ? -4.400 -1.697 -17.561 1.00 86.12 120 LEU A N 1
ATOM 978 C CA . LEU A 1 120 ? -4.441 -2.103 -16.164 1.00 86.12 120 LEU A CA 1
ATOM 979 C C . LEU A 1 120 ? -3.065 -2.553 -15.681 1.00 86.12 120 LEU A C 1
ATOM 981 O O . LEU A 1 120 ? -2.593 -3.623 -16.074 1.00 86.12 120 LEU A O 1
ATOM 985 N N . HIS A 1 121 ? -2.472 -1.799 -14.760 1.00 90.25 121 HIS A N 1
ATOM 986 C CA . HIS A 1 121 ? -1.195 -2.149 -14.145 1.00 90.25 121 HIS A CA 1
ATOM 987 C C . HIS A 1 121 ? -1.361 -2.628 -12.708 1.00 90.25 121 HIS A C 1
ATOM 989 O O . HIS A 1 121 ? -2.213 -2.151 -11.955 1.00 90.25 121 HIS A O 1
ATOM 995 N N . TYR A 1 122 ? -0.529 -3.591 -12.326 1.00 94.94 122 TYR A N 1
ATOM 996 C CA . TYR A 1 122 ? -0.278 -3.915 -10.931 1.00 94.94 122 TYR A CA 1
ATOM 997 C C . TYR A 1 122 ? 0.617 -2.846 -10.292 1.00 94.94 122 TYR A C 1
ATOM 999 O O . TYR A 1 122 ? 1.472 -2.290 -10.980 1.00 94.94 122 TYR A O 1
ATOM 1007 N N . PRO A 1 123 ? 0.531 -2.634 -8.969 1.00 95.50 123 PRO A N 1
ATOM 1008 C CA . PRO A 1 123 ? 1.344 -1.632 -8.285 1.00 95.50 123 PRO A CA 1
ATOM 1009 C C . PRO A 1 123 ? 2.847 -1.798 -8.530 1.00 95.50 123 PRO A C 1
ATOM 1011 O O . PRO A 1 123 ? 3.551 -0.828 -8.752 1.00 95.50 123 PRO A O 1
ATOM 1014 N N . ILE A 1 124 ? 3.355 -3.034 -8.586 1.00 95.94 124 ILE A N 1
ATOM 1015 C CA . ILE A 1 124 ? 4.781 -3.280 -8.858 1.00 95.94 124 ILE A CA 1
ATOM 1016 C C . ILE A 1 124 ? 5.238 -2.801 -10.251 1.00 95.94 124 ILE A C 1
ATOM 1018 O O . ILE A 1 124 ? 6.416 -2.506 -10.434 1.00 95.94 124 ILE A O 1
ATOM 1022 N N . GLN A 1 125 ? 4.327 -2.721 -11.226 1.00 93.38 125 GLN A N 1
ATOM 1023 C CA . GLN A 1 125 ? 4.613 -2.160 -12.549 1.00 93.38 125 GLN A CA 1
ATOM 1024 C C . GLN A 1 125 ? 4.687 -0.630 -12.478 1.00 93.38 125 GLN A C 1
ATOM 1026 O O . GLN A 1 125 ? 5.621 -0.059 -13.032 1.00 93.38 125 GLN A O 1
ATOM 1031 N N . GLU A 1 126 ? 3.798 0.008 -11.710 1.00 91.81 126 GLU A N 1
ATOM 1032 C CA . GLU A 1 126 ? 3.824 1.458 -11.448 1.00 91.81 126 GLU A CA 1
ATOM 1033 C C . GLU A 1 126 ? 5.104 1.908 -10.738 1.00 91.81 126 GLU A C 1
ATOM 1035 O O . GLU A 1 126 ? 5.666 2.949 -11.055 1.00 91.81 126 GLU A O 1
ATOM 1040 N N . LEU A 1 127 ? 5.654 1.091 -9.838 1.00 93.25 127 LEU A N 1
ATOM 1041 C CA . LEU A 1 127 ? 6.933 1.410 -9.188 1.00 93.25 127 LEU A CA 1
ATOM 1042 C C . LEU A 1 127 ? 8.121 1.447 -10.159 1.00 93.25 127 LEU A C 1
ATOM 1044 O O . LEU A 1 127 ? 9.171 1.991 -9.817 1.00 93.25 127 LEU A O 1
ATOM 1048 N N . ALA A 1 128 ? 7.994 0.843 -11.342 1.00 91.94 128 ALA A N 1
ATOM 1049 C CA . ALA A 1 128 ? 9.057 0.823 -12.338 1.00 91.94 128 ALA A CA 1
ATOM 1050 C C . ALA A 1 128 ? 9.001 2.018 -13.290 1.00 91.94 128 ALA A C 1
ATOM 1052 O O . ALA A 1 128 ? 10.028 2.335 -13.889 1.00 91.94 128 ALA A O 1
ATOM 1053 N N . ILE A 1 129 ? 7.848 2.680 -13.433 1.00 87.88 129 ILE A N 1
ATOM 1054 C CA . ILE A 1 129 ? 7.632 3.706 -14.455 1.00 87.88 129 ILE A CA 1
ATOM 1055 C C . ILE A 1 129 ? 7.092 5.010 -13.873 1.00 87.88 129 ILE A C 1
ATOM 1057 O O . ILE A 1 129 ? 6.435 5.049 -12.843 1.00 87.88 129 ILE A O 1
ATOM 1061 N N . THR A 1 130 ? 7.404 6.113 -14.532 1.00 86.38 130 THR A N 1
ATOM 1062 C CA . THR A 1 130 ? 6.839 7.427 -14.246 1.00 86.38 130 THR A CA 1
ATOM 1063 C C . THR A 1 130 ? 6.698 8.194 -15.552 1.00 86.38 130 THR A C 1
ATOM 1065 O O . THR A 1 130 ? 7.465 7.968 -16.496 1.00 86.38 130 THR A O 1
ATOM 1068 N N . LEU A 1 131 ? 5.696 9.062 -15.632 1.00 81.38 131 LEU A N 1
ATOM 1069 C CA . LEU A 1 131 ? 5.470 9.903 -16.794 1.00 81.38 131 LEU A CA 1
ATOM 1070 C C . LEU A 1 131 ? 6.310 11.174 -16.668 1.00 81.38 131 LEU A C 1
ATOM 1072 O O . LEU A 1 131 ? 6.193 11.908 -15.689 1.00 81.38 131 LEU A O 1
ATOM 1076 N N . ASP A 1 132 ? 7.154 11.438 -17.659 1.00 78.00 132 ASP A N 1
ATOM 1077 C CA . ASP A 1 132 ? 7.904 12.685 -17.703 1.00 78.00 132 ASP A CA 1
ATOM 1078 C C . ASP A 1 132 ? 6.992 13.856 -18.090 1.00 78.00 132 ASP A C 1
ATOM 1080 O O . ASP A 1 132 ? 6.247 13.785 -19.068 1.00 78.00 132 ASP A O 1
ATOM 1084 N N . GLU A 1 133 ? 7.038 14.939 -17.318 1.00 76.69 133 GLU A N 1
ATOM 1085 C CA . GLU A 1 133 ? 6.164 16.097 -17.531 1.00 76.69 133 GLU A CA 1
ATOM 1086 C C . GLU A 1 133 ? 6.514 16.901 -18.783 1.00 76.69 133 GLU A C 1
ATOM 1088 O O . GLU A 1 133 ? 5.631 17.535 -19.365 1.00 76.69 133 GLU A O 1
ATOM 1093 N N . ASP A 1 134 ? 7.782 16.890 -19.200 1.00 79.50 134 ASP A N 1
ATOM 1094 C CA . ASP A 1 134 ? 8.251 17.743 -20.287 1.00 79.50 134 ASP A CA 1
ATOM 1095 C C . ASP A 1 134 ? 7.868 17.160 -21.651 1.00 79.50 134 ASP A C 1
ATOM 1097 O O . ASP A 1 134 ? 7.496 17.902 -22.567 1.00 79.50 134 ASP A O 1
ATOM 1101 N N . ASP A 1 135 ? 7.960 15.835 -21.802 1.00 81.12 135 ASP A N 1
ATOM 1102 C CA . ASP A 1 135 ? 7.733 15.147 -23.079 1.00 81.12 135 ASP A CA 1
ATOM 1103 C C . ASP A 1 135 ? 6.590 14.116 -23.071 1.00 81.12 135 ASP A C 1
ATOM 1105 O O . ASP A 1 135 ? 6.226 13.609 -24.138 1.00 81.12 135 ASP A O 1
ATOM 1109 N N . GLY A 1 136 ? 5.989 13.822 -21.913 1.00 78.94 136 GLY A N 1
ATOM 1110 C CA . GLY A 1 136 ? 4.931 12.819 -21.776 1.00 78.94 136 GLY A CA 1
ATOM 1111 C C . GLY A 1 136 ? 5.397 11.391 -22.074 1.00 78.94 136 GLY A C 1
ATOM 1112 O O . GLY A 1 136 ? 4.569 10.526 -22.369 1.00 78.94 136 GLY A O 1
ATOM 1113 N N . CYS A 1 137 ? 6.706 11.130 -22.068 1.00 80.81 137 CYS A N 1
ATOM 1114 C CA . CYS A 1 137 ? 7.260 9.800 -22.274 1.00 80.81 137 CYS A CA 1
ATOM 1115 C C . CYS A 1 137 ? 7.413 9.066 -20.941 1.00 80.81 137 CYS A C 1
ATOM 1117 O O . CYS A 1 137 ? 7.789 9.636 -19.918 1.00 80.81 137 CYS A O 1
ATOM 1119 N N . TRP A 1 138 ? 7.173 7.758 -20.978 1.00 81.31 138 TRP A N 1
ATOM 1120 C CA . TRP A 1 138 ? 7.427 6.880 -19.842 1.00 81.31 138 TRP A CA 1
ATOM 1121 C C . TRP A 1 138 ? 8.929 6.724 -19.600 1.00 81.31 138 TRP A C 1
ATOM 1123 O O . TRP A 1 138 ? 9.698 6.452 -20.528 1.00 81.31 138 TRP A O 1
ATOM 1133 N N . ARG A 1 139 ? 9.341 6.881 -18.342 1.00 83.31 139 ARG A N 1
ATOM 1134 C CA . ARG A 1 139 ? 10.722 6.728 -17.867 1.00 83.31 139 ARG A CA 1
ATOM 1135 C C . ARG A 1 139 ? 10.763 5.842 -16.628 1.00 83.31 139 ARG A C 1
ATOM 1137 O O . ARG A 1 139 ? 9.740 5.615 -15.996 1.00 83.31 139 ARG A O 1
ATOM 1144 N N . CYS A 1 140 ? 11.951 5.360 -16.269 1.00 86.12 140 CYS A N 1
ATOM 1145 C CA . CYS A 1 140 ? 12.144 4.601 -15.035 1.00 86.12 140 CYS A CA 1
ATOM 1146 C C . CYS A 1 140 ? 11.886 5.485 -13.802 1.00 86.12 140 CYS A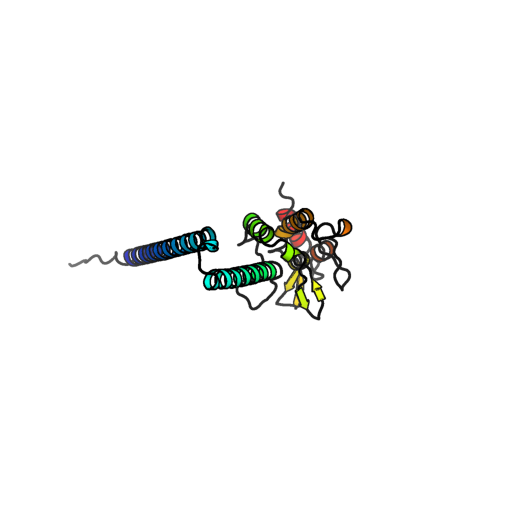 C 1
ATOM 1148 O O . CYS A 1 140 ? 12.440 6.582 -13.697 1.00 86.12 140 CYS A O 1
ATOM 1150 N N . ASN A 1 141 ? 11.084 5.004 -12.851 1.00 89.19 141 ASN A N 1
ATOM 1151 C CA . ASN A 1 141 ? 10.815 5.728 -11.610 1.00 89.19 141 ASN A CA 1
ATOM 1152 C C . ASN A 1 141 ? 11.968 5.557 -10.607 1.00 89.19 141 ASN A C 1
ATOM 1154 O O . ASN A 1 141 ? 11.931 4.718 -9.709 1.00 89.19 141 ASN A O 1
ATOM 1158 N N . LEU A 1 142 ? 13.011 6.381 -10.739 1.00 87.56 142 LEU A N 1
ATOM 1159 C CA . LEU A 1 142 ? 14.211 6.319 -9.889 1.00 87.56 142 LEU A CA 1
ATOM 1160 C C . LEU A 1 142 ? 13.937 6.508 -8.384 1.00 87.56 142 LEU A C 1
ATOM 1162 O O . LEU A 1 142 ? 14.761 6.097 -7.554 1.00 87.56 142 LEU A O 1
ATOM 1166 N N . LYS A 1 143 ? 12.803 7.126 -8.034 1.00 90.75 143 LYS A N 1
ATOM 1167 C CA . LYS A 1 143 ? 12.371 7.357 -6.652 1.00 90.75 143 LYS A CA 1
ATOM 1168 C C . LYS A 1 143 ? 11.691 6.137 -6.042 1.00 90.75 143 LYS A C 1
ATOM 1170 O O . LYS A 1 143 ? 11.919 5.863 -4.869 1.00 90.75 143 LYS A O 1
ATOM 1175 N N . ALA A 1 144 ? 10.942 5.374 -6.833 1.00 92.75 144 ALA A N 1
ATOM 1176 C CA . ALA A 1 144 ? 10.192 4.219 -6.349 1.00 92.75 144 ALA A CA 1
ATOM 1177 C C . ALA A 1 144 ? 10.876 2.864 -6.613 1.00 92.75 144 ALA A C 1
ATOM 1179 O O . 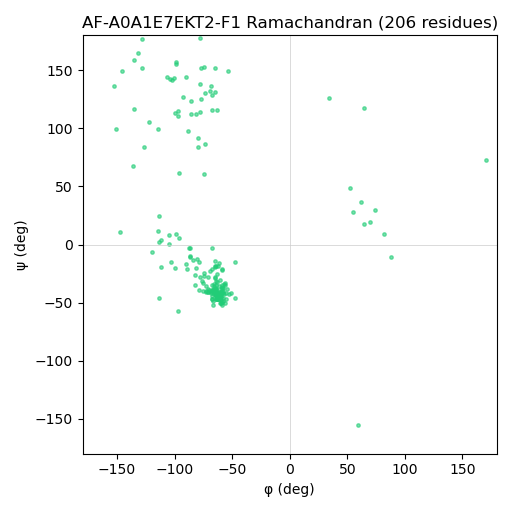ALA A 1 144 ? 10.588 1.874 -5.939 1.00 92.75 144 ALA A O 1
ATOM 1180 N N . VAL A 1 145 ? 11.812 2.805 -7.567 1.00 92.12 145 VAL A N 1
ATOM 1181 C CA . VAL A 1 145 ? 12.423 1.552 -8.043 1.00 92.12 145 VAL A CA 1
ATOM 1182 C C . VAL A 1 145 ? 13.065 0.724 -6.926 1.00 92.12 145 VAL A C 1
ATOM 1184 O O . VAL A 1 145 ? 12.995 -0.504 -6.966 1.00 92.12 145 VAL A O 1
ATOM 1187 N N . SER A 1 146 ? 13.627 1.371 -5.895 1.00 94.50 146 SER A N 1
ATOM 1188 C CA . SER A 1 146 ? 14.259 0.688 -4.751 1.00 94.50 146 SER A CA 1
ATOM 1189 C C . SER A 1 146 ? 13.283 -0.127 -3.912 1.00 94.50 146 SER A C 1
ATOM 1191 O O . SER A 1 146 ? 13.710 -1.048 -3.228 1.00 94.50 146 SER A O 1
ATOM 1193 N N . PHE A 1 147 ? 11.979 0.133 -4.010 1.00 97.12 147 PHE A N 1
ATOM 1194 C CA . PHE A 1 147 ? 10.962 -0.638 -3.299 1.00 97.12 147 PHE A CA 1
ATOM 1195 C C . PHE A 1 147 ? 10.500 -1.888 -4.069 1.00 97.12 147 PHE A C 1
ATOM 1197 O O . PHE A 1 147 ? 9.814 -2.744 -3.511 1.00 97.12 147 PHE A O 1
ATOM 1204 N N . ILE A 1 148 ? 10.886 -2.060 -5.338 1.00 97.00 148 ILE A N 1
ATOM 1205 C CA . ILE A 1 148 ? 10.482 -3.228 -6.140 1.00 97.00 148 ILE A CA 1
ATOM 1206 C C . ILE A 1 148 ? 10.908 -4.561 -5.499 1.00 97.00 148 ILE A C 1
ATOM 1208 O O . ILE A 1 148 ? 10.062 -5.459 -5.417 1.00 97.00 148 ILE A O 1
ATOM 1212 N N . PRO A 1 149 ? 12.155 -4.740 -5.007 1.00 97.94 149 PRO A N 1
ATOM 1213 C CA . PRO A 1 149 ? 12.565 -5.999 -4.387 1.00 97.94 149 PRO A CA 1
ATOM 1214 C C . PRO A 1 149 ? 11.706 -6.376 -3.177 1.00 97.94 149 PRO A C 1
ATOM 1216 O O . PRO A 1 149 ? 11.316 -7.539 -3.038 1.00 97.94 149 PRO A O 1
ATOM 1219 N N . ILE A 1 150 ? 11.375 -5.405 -2.318 1.00 98.25 150 ILE A N 1
ATOM 1220 C CA . ILE A 1 150 ? 10.571 -5.657 -1.120 1.00 98.25 150 ILE A CA 1
ATOM 1221 C C . ILE A 1 150 ? 9.114 -5.956 -1.476 1.00 98.25 150 ILE A C 1
ATOM 1223 O O . ILE A 1 150 ? 8.546 -6.914 -0.951 1.00 98.25 150 ILE A O 1
ATOM 1227 N N . VAL A 1 151 ? 8.544 -5.237 -2.445 1.00 97.94 151 VAL A N 1
ATOM 1228 C CA . VAL A 1 151 ? 7.186 -5.488 -2.941 1.00 97.94 151 VAL A CA 1
ATOM 1229 C C . VAL A 1 151 ? 7.076 -6.869 -3.587 1.00 97.94 151 VAL A C 1
ATOM 1231 O O . VAL A 1 151 ? 6.174 -7.630 -3.236 1.00 97.94 151 VAL A O 1
ATOM 1234 N N . ALA A 1 152 ? 8.019 -7.247 -4.456 1.00 98.12 152 ALA A N 1
ATOM 1235 C CA . ALA A 1 152 ? 8.051 -8.572 -5.078 1.00 98.12 152 ALA A CA 1
ATOM 1236 C C . ALA A 1 152 ? 8.173 -9.688 -4.032 1.00 98.12 152 ALA A C 1
ATOM 1238 O O . ALA A 1 152 ? 7.461 -10.694 -4.089 1.00 98.12 152 ALA A O 1
ATOM 1239 N N . ARG A 1 153 ? 9.065 -9.507 -3.048 1.00 98.31 153 ARG A N 1
ATOM 1240 C CA . ARG A 1 153 ? 9.260 -10.465 -1.955 1.00 98.31 153 ARG A CA 1
ATOM 1241 C C . ARG A 1 153 ? 7.974 -10.664 -1.157 1.00 98.31 153 ARG A C 1
ATOM 1243 O O . ARG A 1 153 ? 7.601 -11.808 -0.909 1.00 98.31 153 ARG A O 1
ATOM 1250 N N . LEU A 1 154 ? 7.297 -9.581 -0.776 1.00 98.50 154 LEU A N 1
ATOM 1251 C CA . LEU A 1 154 ? 6.039 -9.646 -0.028 1.00 98.50 154 LEU A CA 1
ATOM 1252 C C . LEU A 1 154 ? 4.920 -10.270 -0.869 1.00 98.50 154 LEU A C 1
ATOM 1254 O O . LEU A 1 154 ? 4.182 -11.116 -0.375 1.00 98.50 154 LEU A O 1
ATOM 1258 N N . ALA A 1 155 ? 4.838 -9.939 -2.157 1.00 98.25 155 ALA A N 1
ATOM 1259 C CA . ALA A 1 155 ? 3.878 -10.542 -3.077 1.00 98.25 155 ALA A CA 1
ATOM 1260 C C . ALA A 1 155 ? 4.028 -12.074 -3.172 1.00 98.25 155 ALA A C 1
ATOM 1262 O O . ALA A 1 155 ? 3.028 -12.796 -3.199 1.00 98.25 155 ALA A O 1
ATOM 1263 N N . ILE A 1 156 ? 5.272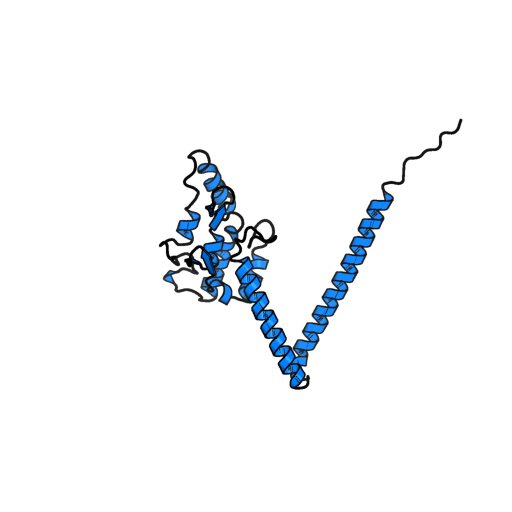 -12.572 -3.180 1.00 98.12 156 ILE A N 1
ATOM 1264 C CA . ILE A 1 156 ? 5.587 -14.008 -3.117 1.00 98.12 156 ILE A CA 1
ATOM 1265 C C . ILE A 1 156 ? 5.211 -14.584 -1.751 1.00 98.12 156 ILE A C 1
ATOM 1267 O O . ILE A 1 156 ? 4.573 -15.632 -1.691 1.00 98.12 156 ILE A O 1
ATOM 1271 N N . GLU A 1 157 ? 5.592 -13.908 -0.664 1.00 98.25 157 GLU A N 1
ATOM 1272 C CA . GLU A 1 157 ? 5.309 -14.337 0.712 1.00 98.25 157 GLU A CA 1
ATOM 1273 C C . GLU A 1 157 ? 3.806 -14.558 0.941 1.00 98.25 157 GLU A C 1
ATOM 1275 O O . GLU A 1 157 ? 3.409 -15.558 1.539 1.00 98.25 157 GLU A O 1
ATOM 1280 N N . PHE A 1 158 ? 2.971 -13.661 0.414 1.00 98.00 158 PHE A N 1
ATOM 1281 C CA . PHE A 1 158 ? 1.516 -13.729 0.534 1.00 98.00 158 PHE A CA 1
ATOM 1282 C C . PHE A 1 158 ? 0.831 -14.583 -0.545 1.00 98.00 158 PHE A C 1
ATOM 1284 O O . PHE A 1 158 ? -0.386 -14.755 -0.491 1.00 98.00 158 PHE A O 1
ATOM 1291 N N . GLY A 1 159 ? 1.580 -15.133 -1.509 1.00 97.56 159 GLY A N 1
ATOM 1292 C CA . GLY A 1 159 ? 1.032 -15.978 -2.575 1.00 97.56 159 GLY A CA 1
ATOM 1293 C C . GLY A 1 159 ? 0.019 -15.254 -3.467 1.00 97.56 159 GLY A C 1
ATOM 1294 O O . GLY A 1 159 ? -0.982 -15.845 -3.864 1.00 97.56 159 GLY A O 1
ATOM 1295 N N . LEU A 1 160 ? 0.248 -13.966 -3.741 1.00 97.62 160 LEU A N 1
ATOM 1296 C CA . LEU A 1 160 ? -0.699 -13.113 -4.475 1.00 97.62 160 LEU A CA 1
ATOM 1297 C C . LEU A 1 160 ? -0.641 -13.295 -5.997 1.00 97.62 160 LEU A C 1
ATOM 1299 O O . LEU A 1 160 ? -1.527 -12.813 -6.701 1.00 97.62 160 LEU A O 1
ATOM 1303 N N . PHE A 1 161 ? 0.393 -13.976 -6.487 1.00 97.00 161 PHE A N 1
ATOM 1304 C CA . PHE A 1 161 ? 0.669 -14.207 -7.901 1.00 97.00 161 PHE A CA 1
ATOM 1305 C C . PHE A 1 161 ? 1.064 -15.663 -8.134 1.00 97.00 161 PHE A C 1
ATOM 1307 O O . PHE A 1 161 ? 1.534 -16.343 -7.216 1.00 97.00 161 PHE A O 1
ATOM 1314 N N . GLU A 1 162 ? 0.929 -16.125 -9.376 1.00 96.62 162 GLU A N 1
ATOM 1315 C CA . GLU A 1 162 ? 1.408 -17.449 -9.763 1.00 96.62 162 GLU A CA 1
ATOM 1316 C C . GLU A 1 162 ? 2.939 -17.529 -9.651 1.00 96.62 162 GLU A C 1
ATOM 1318 O O . GLU A 1 162 ? 3.658 -16.542 -9.829 1.00 96.62 162 GLU A O 1
ATOM 1323 N N . GLU A 1 163 ? 3.481 -18.726 -9.407 1.00 95.12 163 GLU A N 1
ATOM 1324 C CA . GLU A 1 163 ? 4.935 -18.907 -9.241 1.00 95.12 163 GLU A CA 1
ATOM 1325 C C . GLU A 1 163 ? 5.725 -18.395 -10.461 1.00 95.12 163 GLU A C 1
ATOM 1327 O O . GLU A 1 163 ? 6.814 -17.828 -10.325 1.00 95.12 163 GLU A O 1
ATOM 1332 N N . VAL A 1 164 ? 5.151 -18.553 -11.657 1.00 95.12 164 VAL A N 1
ATOM 1333 C CA . VAL A 1 164 ? 5.737 -18.103 -12.927 1.00 95.12 164 VAL A CA 1
ATOM 1334 C C . VAL A 1 164 ? 5.782 -16.583 -13.066 1.00 95.12 164 VAL A C 1
ATOM 1336 O O . VAL A 1 164 ? 6.616 -16.077 -13.810 1.00 95.12 164 VAL A O 1
ATOM 1339 N N . GLU A 1 165 ? 4.937 -15.857 -12.336 1.00 95.44 165 GLU A N 1
ATOM 1340 C CA . GLU A 1 165 ? 4.903 -14.393 -12.328 1.00 95.44 165 GLU A CA 1
ATOM 1341 C C . GLU A 1 165 ? 5.926 -13.797 -11.353 1.00 95.44 165 GLU A C 1
ATOM 1343 O O . GLU A 1 165 ? 6.219 -12.604 -11.425 1.00 95.44 165 GLU A O 1
ATOM 1348 N N . ARG A 1 166 ? 6.507 -14.625 -10.467 1.00 96.56 166 ARG A N 1
ATOM 1349 C CA . ARG A 1 166 ? 7.595 -14.255 -9.543 1.00 96.56 166 ARG A CA 1
ATOM 1350 C C . ARG A 1 166 ? 7.274 -13.000 -8.716 1.00 96.56 166 ARG A C 1
ATOM 1352 O O . ARG A 1 166 ? 8.085 -12.083 -8.637 1.00 96.56 166 ARG A O 1
ATOM 1359 N N . GLY A 1 167 ? 6.086 -12.963 -8.107 1.00 95.69 167 GLY A N 1
ATOM 1360 C CA . GLY A 1 167 ? 5.643 -11.815 -7.304 1.00 95.69 167 GLY A CA 1
ATOM 1361 C C . GLY A 1 167 ? 5.250 -10.596 -8.137 1.00 95.69 167 GLY A C 1
ATOM 1362 O O . GLY A 1 167 ? 5.456 -9.471 -7.697 1.00 95.69 167 GLY A O 1
ATOM 1363 N N . GLY A 1 168 ? 4.758 -10.814 -9.358 1.00 96.06 168 GLY A N 1
ATOM 1364 C CA . GLY A 1 168 ? 4.339 -9.758 -10.280 1.00 96.06 168 GLY A CA 1
ATOM 1365 C C . GLY A 1 168 ? 5.457 -9.204 -11.170 1.00 96.06 168 GLY A C 1
ATOM 1366 O O . GLY A 1 168 ? 5.171 -8.520 -12.149 1.00 96.06 168 GLY A O 1
ATOM 1367 N N . LEU A 1 169 ? 6.726 -9.542 -10.908 1.00 96.81 169 LEU A N 1
ATOM 1368 C CA . LEU A 1 169 ? 7.870 -9.092 -11.718 1.00 96.81 169 LEU A CA 1
ATOM 1369 C C . LEU A 1 169 ? 7.764 -9.508 -13.190 1.00 96.81 169 LEU A C 1
ATOM 1371 O O . LEU A 1 169 ? 8.216 -8.785 -14.079 1.00 96.81 169 LEU A O 1
ATOM 1375 N N . LEU A 1 170 ? 7.190 -10.687 -13.443 1.00 96.19 170 LEU A N 1
ATOM 1376 C CA . LEU A 1 170 ? 7.008 -11.247 -14.782 1.00 96.19 170 LEU A CA 1
ATOM 1377 C C . LEU A 1 170 ? 5.557 -11.163 -15.268 1.00 96.19 170 LEU A C 1
ATOM 1379 O O . LEU A 1 170 ? 5.249 -11.723 -16.321 1.00 96.19 170 LEU A O 1
ATOM 1383 N N . SER A 1 171 ? 4.681 -10.470 -14.537 1.00 93.44 171 SER A N 1
ATOM 1384 C CA . SER A 1 171 ? 3.322 -10.204 -15.001 1.00 93.44 171 SER 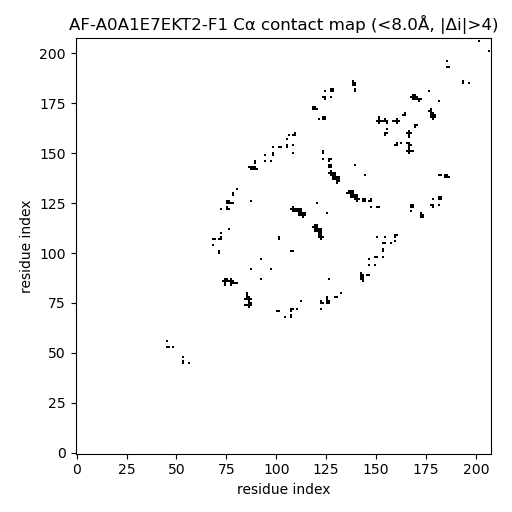A CA 1
ATOM 1385 C C . SER A 1 171 ? 3.376 -9.267 -16.203 1.00 93.44 171 SER A C 1
ATOM 1387 O O . SER A 1 171 ? 4.052 -8.237 -16.198 1.00 93.44 171 SER A O 1
ATOM 1389 N N . ILE A 1 172 ? 2.696 -9.696 -17.260 1.00 91.50 172 ILE A N 1
ATOM 1390 C CA . ILE A 1 172 ? 2.689 -9.035 -18.556 1.00 91.50 172 ILE A CA 1
ATOM 1391 C C . ILE A 1 172 ? 1.502 -8.067 -18.596 1.00 91.50 172 ILE A C 1
ATOM 1393 O O . ILE A 1 172 ? 0.374 -8.471 -18.304 1.00 91.50 172 ILE A O 1
ATOM 1397 N N . ASP A 1 173 ? 1.761 -6.806 -18.931 1.00 85.19 173 ASP A N 1
ATOM 1398 C CA . ASP A 1 173 ? 0.728 -5.801 -19.190 1.00 85.19 173 ASP A CA 1
ATOM 1399 C C . ASP A 1 173 ? 0.097 -5.963 -20.585 1.00 85.19 173 ASP A C 1
ATOM 1401 O O . ASP A 1 173 ? 0.480 -6.813 -21.395 1.00 85.19 173 ASP A O 1
ATOM 1405 N N . ASP A 1 174 ? -0.884 -5.119 -20.895 1.00 84.06 174 ASP A N 1
ATOM 1406 C CA . ASP A 1 174 ? -1.593 -5.167 -22.178 1.00 84.06 174 ASP A CA 1
ATOM 1407 C C . ASP A 1 174 ? -0.687 -4.838 -23.385 1.00 84.06 174 ASP A C 1
ATOM 1409 O O . ASP A 1 174 ? -1.040 -5.129 -24.530 1.00 84.06 174 ASP A O 1
ATOM 1413 N N . GLN A 1 175 ? 0.501 -4.272 -23.148 1.00 83.06 175 GLN A N 1
ATOM 1414 C CA . GLN A 1 175 ? 1.511 -3.967 -24.163 1.00 83.06 175 GLN A CA 1
ATOM 1415 C C . GLN A 1 175 ? 2.583 -5.055 -24.296 1.00 83.06 175 GLN A C 1
ATOM 1417 O O . GLN A 1 175 ? 3.510 -4.918 -25.093 1.00 83.06 175 GLN A O 1
ATOM 1422 N N . SER A 1 176 ? 2.428 -6.176 -23.591 1.00 88.81 176 SER A 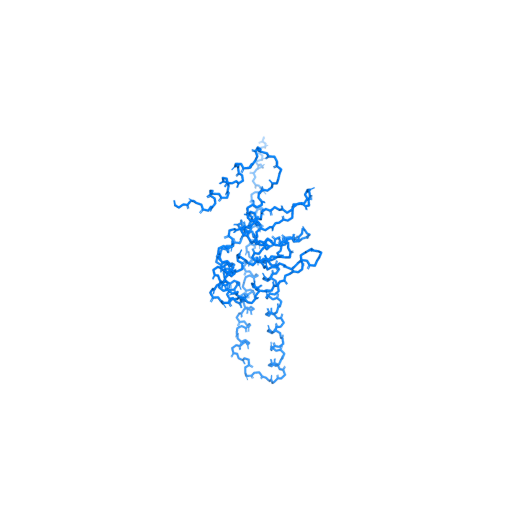N 1
ATOM 1423 C CA . SER A 1 176 ? 3.399 -7.270 -23.551 1.00 88.81 176 SER A CA 1
ATOM 1424 C C . SER A 1 176 ? 4.713 -6.951 -22.821 1.00 88.81 176 SER A C 1
ATOM 1426 O O . SER A 1 176 ? 5.698 -7.674 -23.003 1.00 88.81 176 SER A O 1
ATOM 1428 N N . TYR A 1 177 ? 4.737 -5.922 -21.972 1.00 89.56 177 TYR A N 1
ATOM 1429 C CA . TYR A 1 177 ? 5.875 -5.605 -21.112 1.00 89.56 177 TYR A CA 1
ATOM 1430 C C . TYR A 1 177 ? 5.664 -6.125 -19.691 1.00 89.56 177 TYR A C 1
ATOM 1432 O O . TYR A 1 177 ? 4.555 -6.392 -19.243 1.00 89.56 177 TYR A O 1
ATOM 1440 N N . ASN A 1 178 ? 6.767 -6.319 -18.978 1.00 93.00 178 ASN A N 1
ATOM 1441 C CA . ASN A 1 178 ? 6.763 -6.660 -17.559 1.00 93.00 178 ASN A CA 1
ATOM 1442 C C . ASN A 1 178 ? 7.682 -5.684 -16.822 1.00 93.00 178 ASN A C 1
ATOM 1444 O O . ASN A 1 178 ? 8.349 -4.863 -17.456 1.00 93.00 178 ASN A O 1
ATOM 1448 N N . VAL A 1 179 ? 7.753 -5.798 -15.496 1.00 93.25 179 VAL A N 1
ATOM 1449 C CA . VAL A 1 179 ? 8.569 -4.908 -14.654 1.00 93.25 179 VAL A CA 1
ATOM 1450 C C . VAL A 1 179 ? 10.018 -4.846 -15.146 1.00 93.25 179 VAL A C 1
ATOM 1452 O O . VAL A 1 179 ? 10.586 -3.768 -15.260 1.00 93.25 179 VAL A O 1
ATOM 1455 N N . LEU A 1 180 ? 10.612 -5.984 -15.515 1.00 92.88 180 LEU A N 1
ATOM 1456 C CA . LEU A 1 180 ? 12.002 -6.027 -15.980 1.00 92.88 180 LEU A CA 1
ATOM 1457 C C . LEU A 1 180 ? 12.198 -5.296 -17.315 1.00 92.88 180 LEU A C 1
ATOM 1459 O O . LEU A 1 180 ? 13.207 -4.616 -17.489 1.00 92.88 180 LEU A O 1
ATOM 1463 N N . HIS A 1 181 ? 11.241 -5.403 -18.242 1.00 91.12 181 HIS A N 1
ATOM 1464 C CA . HIS A 1 181 ? 11.273 -4.615 -19.474 1.00 91.12 181 HIS A CA 1
ATOM 1465 C C . HIS A 1 181 ? 11.216 -3.118 -19.162 1.00 91.12 181 HIS A C 1
ATOM 1467 O O . HIS A 1 181 ? 12.039 -2.372 -19.685 1.00 91.12 181 HIS A O 1
ATOM 1473 N N . HIS A 1 182 ? 10.307 -2.696 -18.279 1.00 87.88 182 HIS A N 1
ATOM 1474 C CA . HIS A 1 182 ? 10.147 -1.295 -17.873 1.00 87.88 182 HIS A CA 1
ATOM 1475 C C . HIS A 1 182 ? 11.414 -0.721 -17.231 1.00 87.88 182 HIS A C 1
ATOM 1477 O O . HIS A 1 182 ? 11.857 0.363 -17.598 1.00 87.88 182 HIS A O 1
ATOM 1483 N N . LEU A 1 183 ? 12.082 -1.493 -16.373 1.00 88.38 183 LEU A N 1
ATOM 1484 C CA . LEU A 1 183 ? 13.373 -1.104 -15.794 1.00 88.38 183 LEU A CA 1
ATOM 1485 C C . LEU A 1 183 ? 14.483 -0.959 -16.843 1.00 88.38 183 LEU A C 1
ATOM 1487 O O . LEU A 1 183 ? 15.373 -0.118 -16.709 1.00 88.38 183 LEU A O 1
ATOM 1491 N N . MET A 1 184 ? 14.429 -1.761 -17.907 1.00 84.94 184 MET A N 1
ATOM 1492 C CA . MET A 1 184 ? 15.361 -1.670 -19.030 1.00 84.94 184 MET A CA 1
ATOM 1493 C C . MET A 1 184 ? 15.036 -0.535 -20.010 1.00 84.94 184 MET A C 1
ATOM 1495 O O . MET A 1 184 ? 15.904 -0.178 -20.813 1.00 84.94 184 MET A O 1
ATOM 1499 N N . PHE A 1 185 ? 13.836 0.053 -19.954 1.00 72.56 185 PHE A N 1
ATOM 1500 C CA . PHE A 1 185 ? 13.442 1.231 -20.733 1.00 72.56 185 PHE A CA 1
ATOM 1501 C C . PHE A 1 185 ? 14.096 2.506 -20.168 1.00 72.56 185 PHE A C 1
ATOM 1503 O O . PHE A 1 185 ? 13.457 3.479 -19.782 1.00 72.56 185 PHE A O 1
ATOM 1510 N N . SER A 1 186 ? 15.428 2.534 -20.157 1.00 53.84 186 SER A N 1
ATOM 1511 C CA . SER A 1 186 ? 16.205 3.766 -20.029 1.00 53.84 186 SER A CA 1
ATOM 1512 C C . SER A 1 186 ? 16.232 4.436 -21.406 1.00 53.84 186 SER A C 1
ATOM 1514 O O . SER A 1 186 ? 17.050 4.077 -22.245 1.00 53.84 186 SER A O 1
ATOM 1516 N N . ASN A 1 187 ? 15.258 5.324 -21.634 1.00 53.12 187 ASN A N 1
ATOM 1517 C CA . ASN A 1 187 ? 15.144 6.371 -22.662 1.00 53.12 187 ASN A CA 1
ATOM 1518 C C . ASN A 1 187 ? 15.753 6.105 -24.074 1.00 53.12 187 ASN A C 1
ATOM 1520 O O . ASN A 1 187 ? 16.962 5.919 -24.214 1.00 53.12 187 ASN A O 1
ATOM 1524 N N . PRO A 1 188 ? 14.990 6.243 -25.180 1.00 47.06 188 PRO A N 1
ATOM 1525 C CA . PRO A 1 188 ? 15.566 6.364 -26.525 1.00 47.06 188 PRO A CA 1
ATOM 1526 C C . PRO A 1 188 ? 16.350 7.671 -26.776 1.00 47.06 188 PRO A C 1
ATOM 1528 O O . PRO A 1 188 ? 16.892 7.838 -27.872 1.00 47.06 188 PRO A O 1
ATOM 1531 N N . ILE A 1 189 ? 16.407 8.611 -25.824 1.00 44.16 189 ILE A N 1
ATOM 1532 C CA . ILE A 1 189 ? 16.953 9.957 -26.049 1.00 44.16 189 ILE A CA 1
ATOM 1533 C C . ILE A 1 189 ? 18.418 10.071 -25.587 1.00 44.16 189 ILE A C 1
ATOM 1535 O O . ILE A 1 189 ? 18.739 10.061 -24.403 1.00 44.16 189 ILE A O 1
ATOM 1539 N N . GLU A 1 190 ? 19.258 10.203 -26.618 1.00 45.94 190 GLU A N 1
ATOM 1540 C CA . GLU A 1 190 ? 20.666 10.610 -26.708 1.00 45.94 190 GLU A CA 1
ATOM 1541 C C . GLU A 1 190 ? 21.738 9.729 -26.041 1.00 45.94 190 GLU A C 1
ATOM 1543 O O . GLU A 1 190 ? 21.843 9.561 -24.830 1.00 45.94 190 GLU A O 1
ATOM 1548 N N . ARG A 1 191 ? 22.617 9.210 -26.912 1.00 48.97 191 ARG A N 1
ATOM 1549 C CA . ARG A 1 191 ? 23.803 8.384 -26.633 1.00 48.97 191 ARG A CA 1
ATOM 1550 C C . ARG A 1 191 ? 24.724 8.902 -25.516 1.00 48.97 191 ARG A C 1
ATOM 1552 O O . ARG A 1 191 ? 25.531 8.106 -25.052 1.00 48.97 191 ARG A O 1
ATOM 1559 N N . ASP A 1 192 ? 24.598 10.157 -25.093 1.00 51.34 192 ASP A N 1
ATOM 1560 C CA . ASP A 1 192 ? 25.522 10.803 -24.157 1.00 51.34 192 ASP A CA 1
ATOM 1561 C C . ASP A 1 192 ? 25.140 10.654 -22.669 1.00 51.34 192 ASP A C 1
ATOM 1563 O O . ASP A 1 192 ? 26.019 10.792 -21.825 1.00 51.34 192 ASP A O 1
ATOM 1567 N N . ASN A 1 193 ? 23.897 10.282 -22.318 1.00 49.44 193 ASN A N 1
ATOM 1568 C CA . ASN A 1 193 ? 23.471 10.127 -20.906 1.00 49.44 193 ASN A CA 1
ATOM 1569 C C . ASN A 1 193 ? 23.141 8.682 -20.490 1.00 49.44 193 ASN A C 1
ATOM 1571 O O . ASN A 1 193 ? 22.752 8.422 -19.349 1.00 49.44 193 ASN A O 1
ATOM 1575 N N . ARG A 1 194 ? 23.301 7.718 -21.404 1.00 53.97 194 ARG A N 1
ATOM 1576 C CA . ARG A 1 194 ? 22.984 6.305 -21.150 1.00 53.97 194 ARG A CA 1
ATOM 1577 C C . ARG A 1 194 ? 23.907 5.678 -20.104 1.00 53.97 194 ARG A C 1
ATOM 1579 O O . ARG A 1 194 ? 23.436 4.922 -19.264 1.00 53.97 194 ARG A O 1
ATOM 1586 N N . GLU A 1 195 ? 25.194 6.022 -20.151 1.00 57.38 195 GLU A N 1
ATOM 1587 C CA . GLU A 1 195 ? 26.190 5.541 -19.187 1.00 57.38 195 GLU A CA 1
ATOM 1588 C C . GLU A 1 195 ? 25.869 6.041 -17.776 1.00 57.38 195 GLU A C 1
ATOM 1590 O O . GLU A 1 195 ? 25.804 5.230 -16.865 1.00 57.38 195 GLU A O 1
ATOM 1595 N N . GLN A 1 196 ? 25.519 7.321 -17.609 1.00 58.19 196 GLN A N 1
ATOM 1596 C CA . GLN A 1 196 ? 25.197 7.895 -16.295 1.00 58.19 196 GLN A CA 1
ATOM 1597 C C . GLN A 1 196 ? 23.928 7.299 -15.668 1.00 58.19 196 GLN A C 1
ATOM 1599 O O . GLN A 1 196 ? 23.862 7.126 -14.456 1.00 58.19 196 GLN A O 1
ATOM 1604 N N . HIS A 1 197 ? 22.912 6.967 -16.471 1.00 59.31 197 HIS A N 1
ATOM 1605 C CA . HIS A 1 197 ? 21.691 6.344 -15.950 1.00 59.31 197 HIS A CA 1
ATOM 1606 C C . HIS A 1 197 ? 21.926 4.884 -15.540 1.00 59.31 197 HIS A C 1
ATOM 1608 O O . HIS A 1 197 ? 21.379 4.434 -14.532 1.00 59.31 197 HIS A O 1
ATOM 1614 N N . HIS A 1 198 ? 22.709 4.131 -16.320 1.00 64.56 198 HIS A N 1
ATOM 1615 C CA . HIS A 1 198 ? 23.062 2.750 -15.977 1.00 64.56 198 HIS A CA 1
ATOM 1616 C C . HIS A 1 198 ? 23.982 2.722 -14.759 1.00 64.56 198 HIS A C 1
ATOM 1618 O O . HIS A 1 198 ? 23.720 1.962 -13.839 1.00 64.56 198 HIS A O 1
ATOM 1624 N N . GLU A 1 199 ? 24.952 3.633 -14.692 1.00 63.97 199 GLU A N 1
ATOM 1625 C CA . GLU A 1 199 ? 25.855 3.800 -13.552 1.00 63.97 199 GLU A CA 1
ATOM 1626 C C . GLU A 1 199 ? 25.100 4.224 -12.282 1.00 63.97 199 GLU A C 1
ATOM 1628 O O . GLU A 1 199 ? 25.330 3.646 -11.232 1.00 63.97 199 GLU A O 1
ATOM 1633 N N . ALA A 1 200 ? 24.111 5.124 -12.357 1.00 64.44 200 ALA A N 1
ATOM 1634 C CA . ALA A 1 200 ? 23.299 5.498 -11.192 1.00 64.44 200 ALA A CA 1
ATOM 1635 C C . ALA A 1 200 ? 22.399 4.359 -10.676 1.00 64.44 200 ALA A C 1
ATOM 1637 O O . ALA A 1 200 ? 22.162 4.256 -9.470 1.00 64.44 200 ALA A O 1
ATOM 1638 N N . ILE A 1 201 ? 21.879 3.510 -11.572 1.00 63.91 201 ILE A N 1
ATOM 1639 C CA . ILE A 1 201 ? 21.172 2.285 -11.173 1.00 63.91 201 ILE A CA 1
ATOM 1640 C C . ILE A 1 201 ? 22.179 1.335 -10.522 1.00 63.91 201 ILE A C 1
ATOM 1642 O O . ILE A 1 201 ? 21.960 0.887 -9.399 1.00 63.91 201 ILE A O 1
ATOM 1646 N N . ASP A 1 202 ? 23.295 1.065 -11.190 1.00 70.62 202 ASP A N 1
ATOM 1647 C CA . ASP A 1 202 ? 24.291 0.118 -10.710 1.00 70.62 202 ASP A CA 1
ATOM 1648 C C . ASP A 1 202 ? 24.885 0.556 -9.359 1.00 70.62 202 ASP A C 1
ATOM 1650 O O . ASP A 1 202 ? 24.979 -0.259 -8.448 1.00 70.62 202 ASP A O 1
ATOM 1654 N N . ASP A 1 203 ? 25.174 1.839 -9.154 1.00 69.56 203 ASP A N 1
ATOM 1655 C CA . ASP A 1 203 ? 25.666 2.384 -7.885 1.00 69.56 203 ASP A CA 1
ATOM 1656 C C . ASP A 1 203 ? 24.632 2.281 -6.757 1.00 69.56 203 ASP A C 1
ATOM 1658 O O . ASP A 1 203 ? 24.999 2.056 -5.603 1.00 69.56 203 ASP A O 1
ATOM 1662 N N . LYS A 1 204 ? 23.336 2.415 -7.061 1.00 65.12 204 LYS A N 1
ATOM 1663 C CA . LYS A 1 204 ? 22.268 2.277 -6.056 1.00 65.12 204 LYS A CA 1
ATOM 1664 C C . LYS A 1 204 ? 22.032 0.811 -5.666 1.00 65.12 204 LYS A C 1
ATOM 1666 O O . LYS A 1 204 ? 21.600 0.557 -4.546 1.00 65.12 204 LYS A O 1
ATOM 1671 N N . TYR A 1 205 ? 22.325 -0.147 -6.554 1.00 61.09 205 TYR A N 1
ATOM 1672 C CA . TYR A 1 205 ? 22.007 -1.572 -6.362 1.00 61.09 205 TYR A CA 1
ATOM 1673 C C . TYR A 1 205 ? 23.207 -2.512 -6.155 1.00 61.09 205 TYR A C 1
ATOM 1675 O O . TYR A 1 205 ? 23.017 -3.611 -5.634 1.00 61.09 205 TYR A O 1
ATOM 1683 N N . PHE A 1 206 ? 24.427 -2.121 -6.531 1.00 56.16 206 PHE A N 1
ATOM 1684 C CA . PHE A 1 206 ? 25.636 -2.958 -6.459 1.00 56.16 206 PHE A CA 1
ATOM 1685 C C . PHE A 1 206 ? 26.697 -2.465 -5.466 1.00 56.16 206 PHE A C 1
ATOM 1687 O O . PHE A 1 206 ? 27.801 -3.014 -5.436 1.00 56.16 206 PHE A O 1
ATOM 1694 N N . GLN A 1 207 ? 26.383 -1.500 -4.599 1.00 52.78 207 GLN A N 1
ATOM 1695 C CA . GLN A 1 207 ? 27.220 -1.211 -3.430 1.00 52.78 207 GLN A CA 1
ATOM 1696 C C . GLN A 1 207 ? 27.039 -2.311 -2.369 1.00 52.78 207 GLN A C 1
ATOM 1698 O O . GLN A 1 207 ? 26.192 -2.212 -1.483 1.00 52.78 207 GLN A O 1
ATOM 1703 N N . VAL A 1 208 ? 27.824 -3.385 -2.505 1.00 45.38 208 VAL A N 1
ATOM 1704 C CA . VAL A 1 208 ? 28.008 -4.458 -1.505 1.00 45.38 208 VAL A CA 1
ATOM 1705 C C . VAL A 1 208 ? 29.189 -4.136 -0.598 1.00 45.38 208 VAL A C 1
ATOM 1707 O O . VAL A 1 208 ? 30.251 -3.748 -1.138 1.00 45.38 208 VAL A O 1
#

Foldseek 3Di:
DDDDDDDDDPVPVVVVVVVVVVVVVVVVVVVVVVVVVVLVVCVVCLVVDDPVSNVVVVVVVVVVLVVLLVVLLCLLQAQDPPDPRRHAFQVPDDLVNNLVSCVSPVLSQLDWDQDPPRKTDGSLLSLQWHQDPPPRDIAGNPGRVVNNVVQLVSLVVVVVDDVVCSSQQNPQIPVRDGSVNSNVCHDPPDPPCPVVVVVVVCVVPVPD

Secondary structure (DSSP, 8-state):
--------SSHHHHHHHHHHHHHHHHHHHHHHHHHHHHHHHHHHTGGGS-HHHHHHHHHHHHHHHHHHHHHHHHHHT---TTSS--S--TTT--HHHHHHHHHH-GGGGG--EEEETTEEE-HHHHTTEEE-TTT--EEE-TTTGGGHHHHHHHHHHTT-S-GGGTTTTT---TTS--HHHHHH---SS-TTSHHHHHHHHHHHH---

Mean predicted aligned error: 10.5 Å

Sequence (208 aa):
MNDVNIEDNELDQHEVAAQQEQEQQQVIAAATKQRHLKIDSVLEKKEKFPLRNRNKIDVLIKEFLEKLGDDIHDMLCGDNIDEIYRGLDSDRDTEEEVETAIRFFPEVLSRRKDVYAGILHYPIQELAITLDEDDGCWRCNLKAVSFIPIVARLAIEFGLFEEVERGGLLSIDDQSYNVLHHLMFSNPIERDNREQHHEAIDDKYFQV

pLDDT: mean 84.06, std 16.56, range [41.62, 98.5]

Organism: NCBI:txid635003

Solvent-accessible surface area (backbone atoms only — not comparable to full-atom values): 12012 Å² total; per-residue (Å²): 138,86,82,81,88,86,84,91,79,73,73,62,60,59,55,53,50,52,50,52,52,51,52,51,51,51,54,52,51,52,54,50,52,53,49,50,57,49,49,51,54,49,62,77,43,35,88,78,46,59,69,74,55,38,56,50,50,52,52,50,52,50,56,49,51,53,51,51,44,49,51,53,38,43,34,45,51,29,70,52,85,91,46,99,64,53,27,53,36,62,92,79,52,51,72,68,58,53,50,53,55,38,74,76,39,59,69,42,60,68,47,61,44,75,76,59,97,80,41,58,40,39,25,68,45,42,26,23,42,35,73,38,87,90,77,68,46,76,33,53,22,82,45,25,42,80,51,45,66,58,51,26,52,48,29,49,74,69,60,69,45,57,82,86,20,57,25,50,46,56,42,64,41,94,84,72,43,27,28,62,54,40,60,65,41,71,63,97,75,57,91,84,53,54,63,60,55,52,47,54,50,45,59,74,73,64,78,122